Protein AF-U7D8H8-F1 (afdb_monomer_lite)

pLDDT: mean 73.5, std 15.02, range [28.98, 94.81]

Radius of gyration: 24.21 Å; chains: 1; bounding box: 77×35×55 Å

Sequence (226 aa):
MNIRGFLFFCIILLTGCTDDFFYRYDEVHHDMIRIIDFSLEDPDLSPGDTAVLYAVFAGHPVTVDDMTWEVSWNVVTNLFGNRSIRDTMYLPWLTLEEIPDSLAGAQVFRMTYEIPDSLVYTSEQHPEDFSVFIRDHNIPLDLSDWDFSTKTTDLIDLLEALSQTPDAVESLPVGEPGLFIEVLSQMLTTQYRLILTLPGDAVVEAGYPRRYDGYVRYHSRFDHIP

Structure (mmCIF, N/CA/C/O backbone):
data_AF-U7D8H8-F1
#
_entry.id   AF-U7D8H8-F1
#
loop_
_atom_site.group_PDB
_atom_site.id
_atom_site.type_symbol
_atom_site.label_atom_id
_atom_site.label_alt_id
_atom_site.label_comp_id
_atom_site.label_asym_id
_atom_site.label_entity_id
_atom_site.label_seq_id
_atom_site.pdbx_PDB_ins_code
_atom_site.Cartn_x
_atom_site.Cartn_y
_atom_site.Cartn_z
_atom_site.occupancy
_atom_site.B_iso_or_equiv
_atom_site.auth_seq_id
_atom_site.auth_comp_id
_atom_site.auth_asym_id
_atom_site.auth_atom_id
_atom_site.pdbx_PDB_model_num
ATOM 1 N N . MET A 1 1 ? 50.641 -10.349 25.763 1.00 56.34 1 MET A N 1
ATOM 2 C CA . MET A 1 1 ? 49.778 -10.285 24.563 1.00 56.34 1 MET A CA 1
ATOM 3 C C . MET A 1 1 ? 50.662 -9.919 23.380 1.00 56.34 1 MET A C 1
ATOM 5 O O . MET A 1 1 ? 51.395 -8.943 23.475 1.00 56.34 1 MET A O 1
ATOM 9 N N . ASN A 1 2 ? 50.739 -10.771 22.358 1.00 68.38 2 ASN A N 1
ATOM 10 C CA . ASN A 1 2 ? 51.780 -10.688 21.332 1.00 68.38 2 ASN A CA 1
ATOM 11 C C . ASN A 1 2 ? 51.398 -9.613 20.297 1.00 68.38 2 ASN A C 1
ATOM 13 O O . ASN A 1 2 ? 50.444 -9.808 19.549 1.00 68.38 2 ASN A O 1
ATOM 17 N N . ILE A 1 3 ? 52.119 -8.485 20.266 1.00 77.69 3 ILE A N 1
ATOM 18 C CA . ILE A 1 3 ? 51.823 -7.319 19.399 1.00 77.69 3 ILE A CA 1
ATOM 19 C C . ILE A 1 3 ? 51.685 -7.732 17.926 1.00 77.69 3 ILE A C 1
ATOM 21 O O . ILE A 1 3 ? 50.836 -7.216 17.206 1.00 77.69 3 ILE A O 1
ATOM 25 N N . ARG A 1 4 ? 52.457 -8.737 17.498 1.00 73.12 4 ARG A N 1
ATOM 26 C CA . ARG A 1 4 ? 52.394 -9.294 16.140 1.00 73.12 4 ARG A CA 1
ATOM 27 C C . ARG A 1 4 ? 51.065 -9.986 15.817 1.00 73.12 4 ARG A C 1
ATOM 29 O O . ARG A 1 4 ? 50.612 -9.896 14.685 1.00 73.12 4 ARG A O 1
ATOM 36 N N . GLY A 1 5 ? 50.432 -10.636 16.795 1.00 73.94 5 GLY A N 1
ATOM 37 C CA . GLY A 1 5 ? 49.128 -11.282 16.607 1.00 73.94 5 GLY A CA 1
ATOM 38 C C . GLY A 1 5 ? 47.981 -10.274 16.535 1.00 73.94 5 GLY A C 1
ATOM 39 O O . GLY A 1 5 ? 47.086 -10.424 15.711 1.00 73.94 5 GLY A O 1
ATOM 40 N N . PHE A 1 6 ? 48.049 -9.209 17.340 1.00 78.94 6 PHE A N 1
ATOM 41 C CA . PHE A 1 6 ? 47.052 -8.136 17.318 1.00 78.94 6 PHE A CA 1
ATOM 42 C C . PHE A 1 6 ? 47.086 -7.355 15.997 1.00 78.94 6 PHE A C 1
ATOM 44 O O . PHE A 1 6 ? 46.044 -7.115 15.398 1.00 78.94 6 PHE A O 1
ATOM 51 N N . LEU A 1 7 ? 48.285 -7.045 15.488 1.00 79.75 7 LEU A N 1
ATOM 52 C CA . LEU A 1 7 ? 48.435 -6.327 14.219 1.00 79.75 7 LEU A CA 1
ATOM 53 C C . LEU A 1 7 ? 47.897 -7.136 13.026 1.00 79.75 7 LEU A C 1
ATOM 55 O O . LEU A 1 7 ? 47.247 -6.578 12.149 1.00 79.75 7 LEU A O 1
ATOM 59 N N . PHE A 1 8 ? 48.126 -8.453 13.015 1.00 78.69 8 PHE A N 1
ATOM 60 C CA . PHE A 1 8 ? 47.620 -9.339 11.964 1.00 78.69 8 PHE A CA 1
ATOM 61 C C . PHE A 1 8 ? 46.086 -9.439 11.988 1.00 78.69 8 PHE A C 1
ATOM 63 O O . PHE A 1 8 ? 45.449 -9.386 10.941 1.00 78.69 8 PHE A O 1
ATOM 70 N N . PHE A 1 9 ? 45.484 -9.495 13.181 1.00 76.75 9 PHE A N 1
ATOM 71 C CA . PHE A 1 9 ? 44.027 -9.506 13.346 1.00 76.75 9 PHE A CA 1
ATOM 72 C C . PHE A 1 9 ? 43.378 -8.182 12.908 1.00 76.75 9 PHE A C 1
ATOM 74 O O . PHE A 1 9 ? 42.351 -8.197 12.236 1.00 76.75 9 PHE A O 1
ATOM 81 N N . CYS A 1 10 ? 44.005 -7.036 13.206 1.00 75.38 10 CYS A N 1
ATOM 82 C CA . CYS A 1 10 ? 43.543 -5.733 12.716 1.00 75.38 10 CYS A CA 1
ATOM 83 C C . CYS A 1 10 ? 43.637 -5.609 11.189 1.00 75.38 10 CYS A C 1
ATOM 85 O O . CYS A 1 10 ? 42.744 -5.028 10.585 1.00 75.38 10 CYS A O 1
ATOM 87 N N . ILE A 1 11 ? 44.675 -6.165 10.554 1.00 73.19 11 ILE A N 1
ATOM 88 C CA . ILE A 1 11 ? 44.798 -6.157 9.088 1.00 73.19 11 ILE A CA 1
ATOM 89 C C . ILE A 1 11 ? 43.691 -7.005 8.452 1.00 73.19 11 ILE A C 1
ATOM 91 O O . ILE A 1 11 ? 43.056 -6.531 7.519 1.00 73.19 11 ILE A O 1
ATOM 95 N N . ILE A 1 12 ? 43.393 -8.193 8.995 1.00 69.25 12 ILE A N 1
ATOM 96 C CA . ILE A 1 12 ? 42.296 -9.046 8.501 1.00 69.25 12 ILE A CA 1
ATOM 97 C C . ILE A 1 12 ? 40.936 -8.347 8.646 1.00 69.25 12 ILE A C 1
ATOM 99 O O . ILE A 1 12 ? 40.129 -8.387 7.719 1.00 69.25 12 ILE A O 1
ATOM 103 N N . LEU A 1 13 ? 40.694 -7.666 9.773 1.00 66.62 13 LEU A N 1
ATOM 104 C CA . LEU A 1 13 ? 39.470 -6.883 9.985 1.00 66.62 13 LEU A CA 1
ATOM 105 C C . LEU A 1 13 ? 39.355 -5.680 9.036 1.00 66.62 13 LEU A C 1
ATOM 107 O O . LEU A 1 13 ? 38.246 -5.300 8.681 1.00 66.62 13 LEU A O 1
ATOM 111 N N . LEU A 1 14 ? 40.475 -5.087 8.613 1.00 64.56 14 LEU A N 1
ATOM 112 C CA . LEU A 1 14 ? 40.481 -3.968 7.664 1.00 64.56 14 LEU A CA 1
ATOM 113 C C . LEU A 1 14 ? 40.343 -4.429 6.206 1.00 64.56 14 LEU A C 1
ATOM 115 O O . LEU A 1 14 ? 39.751 -3.711 5.408 1.00 64.56 14 LEU A O 1
ATOM 119 N N . THR A 1 15 ? 40.844 -5.617 5.852 1.00 60.03 15 THR A N 1
ATOM 120 C CA . THR A 1 15 ? 40.705 -6.179 4.496 1.00 60.03 15 THR A CA 1
ATOM 121 C C . THR A 1 15 ? 39.380 -6.907 4.266 1.00 60.03 15 THR A C 1
ATOM 123 O O . THR A 1 15 ? 39.022 -7.133 3.121 1.00 60.03 15 THR A O 1
ATOM 126 N N . GLY A 1 16 ? 38.651 -7.277 5.326 1.00 55.50 16 GLY A N 1
ATOM 127 C CA . GLY A 1 16 ? 37.323 -7.902 5.228 1.00 55.50 16 GLY A CA 1
ATOM 128 C C . GLY A 1 16 ? 36.150 -6.919 5.114 1.00 55.50 16 GLY A C 1
ATOM 129 O O . GLY A 1 16 ? 35.008 -7.355 5.042 1.00 55.50 16 GLY A O 1
ATOM 130 N N . CYS A 1 17 ? 36.412 -5.607 5.116 1.00 57.06 17 CYS A N 1
ATOM 131 C CA . CYS A 1 17 ? 35.390 -4.555 5.019 1.00 57.06 17 CYS A CA 1
ATOM 132 C C . CYS A 1 17 ? 35.362 -3.853 3.649 1.00 57.06 17 CYS A C 1
ATOM 134 O O . CYS A 1 17 ? 34.810 -2.759 3.542 1.00 57.06 17 CYS A O 1
ATOM 136 N N . THR A 1 18 ? 35.979 -4.428 2.613 1.00 52.84 18 THR A N 1
ATOM 137 C CA . THR A 1 18 ? 35.981 -3.841 1.259 1.00 52.84 18 THR A CA 1
ATOM 138 C C . THR A 1 18 ? 35.134 -4.601 0.248 1.00 52.84 18 THR A C 1
ATOM 140 O O . THR A 1 18 ? 35.110 -4.199 -0.911 1.00 52.84 18 THR A O 1
ATOM 143 N N . ASP A 1 19 ? 34.420 -5.643 0.670 1.00 44.12 19 ASP A N 1
ATOM 144 C CA . ASP A 1 19 ? 33.538 -6.386 -0.224 1.00 44.12 19 ASP A CA 1
ATOM 145 C C . ASP A 1 19 ? 32.194 -5.653 -0.343 1.00 44.12 19 ASP A C 1
ATOM 147 O O . ASP A 1 19 ? 31.307 -5.744 0.505 1.00 44.12 19 ASP A O 1
ATOM 151 N N . ASP A 1 20 ? 32.133 -4.848 -1.401 1.00 47.22 20 ASP A N 1
ATOM 152 C CA . ASP A 1 20 ? 30.953 -4.455 -2.161 1.00 47.22 20 ASP A CA 1
ATOM 153 C C . ASP A 1 20 ? 29.753 -3.930 -1.365 1.00 47.22 20 ASP A C 1
ATOM 155 O O . ASP A 1 20 ? 28.691 -4.543 -1.246 1.00 47.22 20 ASP A O 1
ATOM 159 N N . PHE A 1 21 ? 29.852 -2.661 -0.967 1.00 43.09 21 PHE A N 1
ATOM 160 C CA . PHE A 1 21 ? 28.655 -1.828 -0.994 1.00 43.09 21 PHE A CA 1
ATOM 161 C C . PHE A 1 21 ? 28.207 -1.677 -2.459 1.00 43.09 21 PHE A C 1
ATOM 163 O O . PHE A 1 21 ? 28.770 -0.882 -3.209 1.00 43.09 21 PHE A O 1
ATOM 170 N N . PHE A 1 22 ? 27.159 -2.411 -2.848 1.00 44.44 22 PHE A N 1
ATOM 171 C CA . PHE A 1 22 ? 26.510 -2.417 -4.176 1.00 44.44 22 PHE A CA 1
ATOM 172 C C . PHE A 1 22 ? 25.859 -1.078 -4.600 1.00 44.44 22 PHE A C 1
ATOM 174 O O . PHE A 1 22 ? 25.062 -1.030 -5.533 1.00 44.44 22 PHE A O 1
ATOM 181 N N . TYR A 1 23 ? 26.211 0.027 -3.943 1.00 42.62 23 TYR A N 1
ATOM 182 C CA . TYR A 1 23 ? 25.866 1.390 -4.340 1.00 42.62 23 TYR A CA 1
ATOM 183 C C . TYR A 1 23 ? 27.122 2.125 -4.821 1.00 42.62 23 TYR A C 1
ATOM 185 O O . TYR A 1 23 ? 27.453 3.202 -4.324 1.00 42.62 23 TYR A O 1
ATOM 193 N N . ARG A 1 24 ? 27.858 1.562 -5.785 1.00 44.41 24 ARG A N 1
ATOM 194 C CA . ARG A 1 24 ? 28.767 2.400 -6.573 1.00 44.41 24 ARG A CA 1
ATOM 195 C C . ARG A 1 24 ? 27.907 3.280 -7.472 1.00 44.41 24 ARG A C 1
ATOM 197 O O . ARG A 1 24 ? 27.455 2.849 -8.524 1.00 44.41 24 ARG A O 1
ATOM 204 N N . TYR A 1 25 ? 27.705 4.526 -7.050 1.00 48.28 25 TYR A N 1
ATOM 205 C CA . TYR A 1 25 ? 27.139 5.595 -7.881 1.00 48.28 25 TYR A CA 1
ATOM 206 C C . TYR A 1 25 ? 27.947 5.840 -9.174 1.00 48.28 25 TYR A C 1
ATOM 208 O O . TYR A 1 25 ? 27.468 6.525 -10.074 1.00 48.28 25 TYR A O 1
ATOM 216 N N . ASP A 1 26 ? 29.151 5.271 -9.272 1.00 44.25 26 ASP A N 1
ATOM 217 C CA . ASP A 1 26 ? 30.140 5.598 -10.295 1.00 44.25 26 ASP A CA 1
ATOM 218 C C . ASP A 1 26 ? 30.016 4.776 -11.593 1.00 44.25 26 ASP A C 1
ATOM 220 O O . ASP A 1 26 ? 30.636 5.133 -12.592 1.00 44.25 26 ASP A O 1
ATOM 224 N N . GLU A 1 27 ? 29.205 3.712 -11.628 1.00 53.69 27 GLU A N 1
ATOM 225 C CA . GLU A 1 27 ? 29.012 2.887 -12.832 1.00 53.69 27 GLU A CA 1
ATOM 226 C C . GLU A 1 27 ? 27.576 2.978 -13.351 1.00 53.69 27 GLU A C 1
ATOM 228 O O . GLU A 1 27 ? 26.728 2.101 -13.185 1.00 53.69 27 GLU A O 1
ATOM 233 N N . VAL A 1 28 ? 27.301 4.099 -14.012 1.00 58.12 28 VAL A N 1
ATOM 234 C CA . VAL A 1 28 ? 26.128 4.238 -14.869 1.00 58.12 28 VAL A CA 1
ATOM 235 C C . VAL A 1 28 ? 26.386 3.458 -16.159 1.00 58.12 28 VAL A C 1
ATOM 237 O O . VAL A 1 28 ? 26.929 4.000 -17.120 1.00 58.12 28 VAL A O 1
ATOM 240 N N . HIS A 1 29 ? 25.998 2.183 -16.189 1.00 62.72 29 HIS A N 1
ATOM 241 C CA . HIS A 1 29 ? 25.999 1.426 -17.441 1.00 62.72 29 HIS A CA 1
ATOM 242 C C . HIS A 1 29 ? 24.764 1.800 -18.270 1.00 62.72 29 HIS A C 1
ATOM 244 O O . HIS A 1 29 ? 23.630 1.797 -17.784 1.00 62.72 29 HIS A O 1
ATOM 250 N N . HIS A 1 30 ? 24.998 2.213 -19.516 1.00 63.25 30 HIS A N 1
ATOM 251 C CA . HIS A 1 30 ? 23.959 2.709 -20.426 1.00 63.25 30 HIS A CA 1
ATOM 252 C C . HIS A 1 30 ? 23.011 1.611 -20.934 1.00 63.25 30 HIS A C 1
ATOM 254 O O . HIS A 1 30 ? 21.966 1.922 -21.502 1.00 63.25 30 HIS A O 1
ATOM 260 N N . ASP A 1 31 ? 23.379 0.349 -20.744 1.00 69.25 31 ASP A N 1
ATOM 261 C CA . ASP A 1 31 ? 22.679 -0.860 -21.174 1.00 69.25 31 ASP A CA 1
ATOM 262 C C . ASP A 1 31 ? 21.778 -1.472 -20.090 1.00 69.25 31 ASP A C 1
ATOM 264 O O . ASP A 1 31 ? 21.078 -2.440 -20.368 1.00 69.25 31 ASP A O 1
ATOM 268 N N . MET A 1 32 ? 21.731 -0.896 -18.886 1.00 75.75 32 MET A N 1
ATOM 269 C CA . MET A 1 32 ? 20.865 -1.379 -17.808 1.00 75.75 32 MET A CA 1
ATOM 270 C C . MET A 1 32 ? 19.545 -0.602 -17.732 1.00 75.75 32 MET A C 1
ATOM 272 O O . MET A 1 32 ? 19.498 0.614 -17.954 1.00 75.75 32 MET A O 1
ATOM 276 N N . ILE A 1 33 ? 18.468 -1.297 -17.355 1.00 80.31 33 ILE A N 1
ATOM 277 C CA . ILE A 1 33 ? 17.212 -0.655 -16.948 1.00 80.31 33 ILE A CA 1
ATOM 278 C C . ILE A 1 33 ? 17.438 -0.005 -15.579 1.00 80.31 33 ILE A C 1
ATOM 280 O O . ILE A 1 33 ? 17.917 -0.646 -14.641 1.00 80.31 33 ILE A O 1
ATOM 284 N N . ARG A 1 34 ? 17.093 1.276 -15.437 1.00 78.75 34 ARG A N 1
ATOM 285 C CA . ARG A 1 34 ? 17.218 2.010 -14.171 1.00 78.75 34 ARG A CA 1
ATOM 286 C C . ARG A 1 34 ? 15.870 2.552 -13.756 1.00 78.75 34 ARG A C 1
ATOM 288 O O . ARG A 1 34 ? 15.248 3.286 -14.512 1.00 78.75 34 ARG A O 1
ATOM 295 N N . ILE A 1 35 ? 15.469 2.246 -12.530 1.00 83.12 35 ILE A N 1
ATOM 296 C CA . ILE A 1 35 ? 14.323 2.899 -11.901 1.00 83.12 35 ILE A CA 1
ATOM 297 C C . ILE A 1 35 ? 14.798 4.229 -11.336 1.00 83.12 35 ILE A C 1
ATOM 299 O O . ILE A 1 35 ? 15.752 4.263 -10.558 1.00 83.12 35 ILE A O 1
ATOM 303 N N . ILE A 1 36 ? 14.149 5.302 -11.760 1.00 82.50 36 ILE A N 1
ATOM 304 C CA . ILE A 1 36 ? 14.405 6.658 -11.292 1.00 82.50 36 ILE A CA 1
ATOM 305 C C . ILE A 1 36 ? 13.556 6.949 -10.062 1.00 82.50 36 ILE A C 1
ATOM 307 O O . ILE A 1 36 ? 14.102 7.402 -9.060 1.00 82.50 36 ILE A O 1
ATOM 311 N N . ASP A 1 37 ? 12.250 6.681 -10.135 1.00 83.94 37 ASP A N 1
ATOM 312 C CA . ASP A 1 37 ? 11.321 7.036 -9.065 1.00 83.94 37 ASP A CA 1
ATOM 313 C C . ASP A 1 37 ? 10.030 6.204 -9.088 1.00 83.94 37 ASP A C 1
ATOM 315 O O . ASP A 1 37 ? 9.638 5.662 -10.127 1.00 83.94 37 ASP A O 1
ATOM 319 N N . PHE A 1 38 ? 9.368 6.155 -7.932 1.00 87.44 38 PHE A N 1
ATOM 320 C CA . PHE A 1 38 ? 7.985 5.726 -7.761 1.00 87.44 38 PHE A CA 1
ATOM 321 C C . PHE A 1 38 ? 7.199 6.867 -7.117 1.00 87.44 38 PHE A C 1
ATOM 323 O O . PHE A 1 38 ? 7.464 7.243 -5.976 1.00 87.44 38 PHE A O 1
ATOM 330 N N . SER A 1 39 ? 6.204 7.388 -7.825 1.00 87.75 39 SER A N 1
ATOM 331 C CA . SER A 1 39 ? 5.383 8.501 -7.357 1.00 87.75 39 SER A CA 1
ATOM 332 C C . SER A 1 39 ? 3.930 8.066 -7.249 1.00 87.75 39 SER A C 1
ATOM 334 O O . SER A 1 39 ? 3.337 7.623 -8.225 1.00 87.75 39 SER A O 1
ATOM 336 N N . LEU A 1 40 ? 3.364 8.153 -6.051 1.00 87.50 40 LEU A N 1
ATOM 337 C CA . LEU A 1 40 ? 1.951 7.881 -5.810 1.00 87.50 40 LEU A CA 1
ATOM 338 C C . LEU A 1 40 ? 1.162 9.177 -6.014 1.00 87.50 40 LEU A C 1
ATOM 340 O O . LEU A 1 40 ? 1.575 10.216 -5.501 1.00 87.50 40 LEU A O 1
ATOM 344 N N . GLU A 1 41 ? 0.071 9.119 -6.780 1.00 87.88 41 GLU A N 1
ATOM 345 C CA . GLU A 1 41 ? -0.734 10.304 -7.109 1.00 87.88 41 GLU A CA 1
ATOM 346 C C . GLU A 1 41 ? -1.411 10.894 -5.870 1.00 87.88 41 GLU A C 1
ATOM 348 O O . GLU A 1 41 ? -1.350 12.103 -5.651 1.00 87.88 41 GLU A O 1
ATOM 353 N N . ASP A 1 42 ? -1.995 10.025 -5.044 1.00 83.94 42 ASP A N 1
ATOM 354 C CA . ASP A 1 42 ? -2.649 10.384 -3.792 1.00 83.94 42 ASP A CA 1
ATOM 355 C C . ASP A 1 42 ? -1.989 9.630 -2.624 1.00 83.94 42 ASP A C 1
ATOM 357 O O . ASP A 1 42 ? -2.018 8.397 -2.604 1.00 83.94 42 ASP A O 1
ATOM 361 N N . PRO A 1 43 ? -1.333 10.326 -1.679 1.00 76.19 43 PRO A N 1
ATOM 362 C CA . PRO A 1 43 ? -0.721 9.691 -0.518 1.00 76.19 43 PRO A CA 1
ATOM 363 C C . PRO A 1 43 ? -1.718 9.296 0.583 1.00 76.19 43 PRO A C 1
ATOM 365 O O . PRO A 1 43 ? -1.331 8.532 1.471 1.00 76.19 43 PRO A O 1
ATOM 368 N N . ASP A 1 44 ? -2.955 9.797 0.556 1.00 79.25 44 ASP A N 1
ATOM 369 C CA . ASP A 1 44 ? -3.962 9.595 1.605 1.00 79.25 44 ASP A CA 1
ATOM 370 C C . ASP A 1 44 ? -5.009 8.553 1.185 1.00 79.25 44 ASP A C 1
ATOM 372 O O . ASP A 1 44 ? -6.208 8.801 1.145 1.00 79.25 44 ASP A O 1
ATOM 376 N N . LEU A 1 45 ? -4.531 7.344 0.882 1.00 82.44 45 LEU A N 1
ATOM 377 C CA . LEU A 1 45 ? -5.385 6.238 0.453 1.00 82.44 45 LEU A CA 1
ATOM 378 C C . LEU A 1 45 ? -6.031 5.497 1.628 1.00 82.44 45 LEU A C 1
ATOM 380 O O . LEU A 1 45 ? -5.385 5.204 2.645 1.00 82.44 45 LEU A O 1
ATOM 384 N N . SER A 1 46 ? -7.277 5.088 1.411 1.00 85.25 46 SER A N 1
ATOM 385 C CA . SER A 1 46 ? -8.100 4.274 2.303 1.00 85.25 46 SER A CA 1
ATOM 386 C C . SER A 1 46 ? -8.223 2.831 1.795 1.00 85.25 46 SER A C 1
ATOM 388 O O . SER A 1 46 ? -7.970 2.538 0.624 1.00 85.25 46 SER A O 1
ATOM 390 N N . PRO A 1 47 ? -8.649 1.888 2.650 1.00 86.00 47 PRO A N 1
ATOM 391 C CA . PRO A 1 47 ? -9.078 0.570 2.190 1.00 86.00 47 PRO A CA 1
ATOM 392 C C . PRO A 1 47 ? -10.271 0.694 1.234 1.00 86.00 47 PRO A C 1
ATOM 394 O O . PRO A 1 47 ? -11.206 1.446 1.526 1.00 86.00 47 PRO A O 1
ATOM 397 N N . GLY A 1 48 ? -10.222 -0.040 0.121 1.00 86.94 48 GLY A N 1
ATOM 398 C CA . GLY A 1 48 ? -11.200 0.017 -0.969 1.00 86.94 48 GLY A CA 1
ATOM 399 C C . GLY A 1 48 ? -10.858 1.030 -2.064 1.00 86.94 48 GLY A C 1
ATOM 400 O O . GLY A 1 48 ? -11.428 0.971 -3.155 1.00 86.94 48 GLY A O 1
ATOM 401 N N . ASP A 1 49 ? -9.911 1.941 -1.818 1.00 88.56 49 ASP A N 1
ATOM 402 C CA . ASP A 1 49 ? -9.555 2.955 -2.804 1.00 88.56 49 ASP A CA 1
ATOM 403 C C . ASP A 1 49 ? -8.758 2.367 -3.971 1.00 88.56 49 ASP A C 1
ATOM 405 O O . ASP A 1 49 ? -8.004 1.392 -3.861 1.00 88.56 49 ASP A O 1
ATOM 409 N N . THR A 1 50 ? -8.906 3.022 -5.120 1.00 91.62 50 THR A N 1
ATOM 410 C CA . THR A 1 50 ? -8.080 2.768 -6.297 1.00 91.62 50 THR A CA 1
ATOM 411 C C . THR A 1 50 ? -6.856 3.674 -6.259 1.00 91.62 50 THR A C 1
ATOM 413 O O . THR A 1 50 ? -6.959 4.891 -6.396 1.00 91.62 50 THR A O 1
ATOM 416 N N . ALA A 1 51 ? -5.686 3.068 -6.114 1.00 90.50 51 ALA A N 1
ATOM 417 C CA . ALA A 1 51 ? -4.405 3.745 -6.069 1.00 90.50 51 ALA A CA 1
ATOM 418 C C . ALA A 1 51 ? -3.811 3.912 -7.473 1.00 90.50 51 ALA A C 1
ATOM 420 O O . ALA A 1 51 ? -3.890 3.005 -8.308 1.00 90.50 51 ALA A O 1
ATOM 421 N N . VAL A 1 52 ? -3.147 5.047 -7.713 1.00 93.38 52 VAL A N 1
ATOM 422 C CA . VAL A 1 52 ? -2.410 5.320 -8.955 1.00 93.38 52 VAL A CA 1
ATOM 423 C C . VAL A 1 52 ? -0.941 5.576 -8.635 1.00 93.38 52 VAL A C 1
ATOM 425 O O . VAL A 1 52 ? -0.604 6.553 -7.970 1.00 93.38 52 VAL A O 1
ATOM 428 N N . LEU A 1 53 ? -0.063 4.696 -9.116 1.00 91.56 53 LEU A N 1
ATOM 429 C CA . LEU A 1 53 ? 1.388 4.796 -8.971 1.00 91.56 53 LEU A CA 1
ATOM 430 C C . LEU A 1 53 ? 2.040 5.038 -10.334 1.00 91.56 53 LEU A C 1
ATOM 432 O O . LEU A 1 53 ? 1.792 4.312 -11.292 1.00 91.56 53 LEU A O 1
ATOM 436 N N . TYR A 1 54 ? 2.936 6.008 -10.403 1.00 91.88 54 TYR A N 1
ATOM 437 C CA . TYR A 1 54 ? 3.805 6.258 -11.541 1.00 91.88 54 TYR A CA 1
ATOM 438 C C . TYR A 1 54 ? 5.179 5.651 -11.276 1.00 91.88 54 TYR A C 1
ATOM 440 O O . TYR A 1 54 ? 5.840 5.998 -10.298 1.00 91.88 54 TYR A O 1
ATOM 448 N N . ALA A 1 55 ? 5.624 4.760 -12.156 1.00 90.50 55 ALA A N 1
ATOM 449 C CA . ALA A 1 55 ? 6.970 4.206 -12.147 1.00 90.50 55 ALA A CA 1
ATOM 450 C C . ALA A 1 55 ? 7.786 4.839 -13.279 1.00 90.50 55 ALA A C 1
ATOM 452 O O . ALA A 1 55 ? 7.406 4.757 -14.449 1.00 90.50 55 ALA A O 1
ATOM 453 N N . VAL A 1 56 ? 8.897 5.489 -12.930 1.00 89.44 56 VAL A N 1
ATOM 454 C CA . VAL A 1 56 ? 9.750 6.214 -13.879 1.00 89.44 56 VAL A CA 1
ATOM 455 C C . VAL A 1 56 ? 11.039 5.436 -14.101 1.00 89.44 56 VAL A C 1
ATOM 457 O O . VAL A 1 56 ? 11.759 5.136 -13.149 1.00 89.44 56 VAL A O 1
ATOM 460 N N . PHE A 1 57 ? 11.364 5.157 -15.359 1.00 88.19 57 PHE A N 1
ATOM 461 C CA . PHE A 1 57 ? 12.543 4.403 -15.771 1.00 88.19 57 PHE A CA 1
ATOM 462 C C . PHE A 1 57 ? 13.422 5.207 -16.729 1.00 88.19 57 PHE A C 1
ATOM 464 O O . PHE A 1 57 ? 12.960 6.098 -17.439 1.00 88.19 57 PHE A O 1
ATOM 471 N N . ALA A 1 58 ? 14.706 4.869 -16.777 1.00 85.19 58 ALA A N 1
ATOM 472 C CA . ALA A 1 58 ? 15.660 5.379 -17.753 1.00 85.19 58 ALA A CA 1
ATOM 473 C C . ALA A 1 58 ? 16.679 4.297 -18.131 1.00 85.19 58 ALA A C 1
ATOM 475 O O . ALA A 1 58 ? 16.933 3.373 -17.363 1.00 85.19 58 ALA A O 1
ATOM 476 N N . GLY A 1 59 ? 17.373 4.474 -19.257 1.00 83.88 59 GLY A N 1
ATOM 477 C CA . GLY A 1 59 ? 18.359 3.501 -19.739 1.00 83.88 59 GLY A CA 1
ATOM 478 C C . GLY A 1 59 ? 17.752 2.571 -20.782 1.00 83.88 59 GLY A C 1
ATOM 479 O O . GLY A 1 59 ? 17.188 3.065 -21.758 1.00 83.88 59 GLY A O 1
ATOM 480 N N . HIS A 1 60 ? 17.907 1.257 -20.604 1.00 85.62 60 HIS A N 1
ATOM 481 C CA . HIS A 1 60 ? 17.368 0.288 -21.557 1.00 85.62 60 HIS A CA 1
ATOM 482 C C . HIS A 1 60 ? 15.831 0.341 -21.595 1.00 85.62 60 HIS A C 1
ATOM 484 O O . HIS A 1 60 ? 15.221 0.408 -20.522 1.00 85.62 60 HIS A O 1
ATOM 490 N N . PRO A 1 61 ? 15.210 0.306 -22.791 1.00 86.81 61 PRO A N 1
ATOM 491 C CA . PRO A 1 61 ? 13.763 0.262 -22.908 1.00 86.81 61 PRO A CA 1
ATOM 492 C C . PRO A 1 61 ? 13.180 -0.949 -22.185 1.00 86.81 61 PRO A C 1
ATOM 494 O O . PRO A 1 61 ? 13.657 -2.067 -22.359 1.00 86.81 61 PRO A O 1
ATOM 497 N N . VAL A 1 62 ? 12.136 -0.718 -21.405 1.00 87.06 62 VAL A N 1
ATOM 498 C CA . VAL A 1 62 ? 11.336 -1.751 -20.748 1.00 87.06 62 VAL A CA 1
ATOM 499 C C . VAL A 1 62 ? 9.910 -1.684 -21.282 1.00 87.06 62 VAL A C 1
ATOM 501 O O . VAL A 1 62 ? 9.436 -0.604 -21.637 1.00 87.06 62 VAL A O 1
ATOM 504 N N . THR A 1 63 ? 9.237 -2.826 -21.370 1.00 89.44 63 THR A N 1
ATOM 505 C CA . THR A 1 63 ? 7.824 -2.935 -21.751 1.00 89.44 63 THR A CA 1
ATOM 506 C C . THR A 1 63 ? 6.973 -3.413 -20.576 1.00 89.44 63 THR A C 1
ATOM 508 O O . THR A 1 63 ? 7.486 -3.880 -19.564 1.00 89.44 63 THR A O 1
ATOM 511 N N . VAL A 1 64 ? 5.650 -3.311 -20.703 1.00 88.69 64 VAL A N 1
ATOM 512 C CA . VAL A 1 64 ? 4.697 -3.828 -19.703 1.00 88.69 64 VAL A CA 1
ATOM 513 C C . VAL A 1 64 ? 4.935 -5.318 -19.420 1.00 88.69 64 VAL A C 1
ATOM 515 O O . VAL A 1 64 ? 4.914 -5.727 -18.263 1.00 88.69 64 VAL A O 1
ATOM 518 N N . ASP A 1 65 ? 5.220 -6.110 -20.457 1.00 88.81 65 ASP A N 1
ATOM 519 C CA . ASP A 1 65 ? 5.412 -7.564 -20.354 1.00 88.81 65 ASP A CA 1
ATOM 520 C C . ASP A 1 65 ? 6.703 -7.950 -19.612 1.00 88.81 65 ASP A C 1
ATOM 522 O O . AS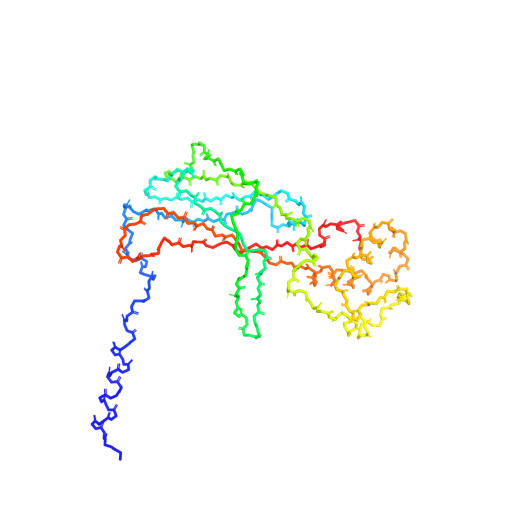P A 1 65 ? 6.831 -9.066 -19.107 1.00 88.81 65 ASP A O 1
ATOM 526 N N . ASP A 1 66 ? 7.649 -7.018 -19.511 1.00 87.06 66 ASP A N 1
ATOM 527 C CA . ASP A 1 66 ? 8.891 -7.190 -18.763 1.00 87.06 66 ASP A CA 1
ATOM 528 C C . ASP A 1 66 ? 8.682 -7.006 -17.247 1.00 87.06 66 ASP A C 1
ATOM 530 O O . ASP A 1 66 ? 9.544 -7.365 -16.444 1.00 87.06 66 ASP A O 1
ATOM 534 N N . MET A 1 67 ? 7.548 -6.438 -16.828 1.00 87.62 67 MET A N 1
ATOM 535 C CA . MET A 1 67 ? 7.297 -6.059 -15.440 1.00 87.62 67 MET A CA 1
ATOM 536 C C . MET A 1 67 ? 6.459 -7.098 -14.710 1.00 87.62 67 MET A C 1
ATOM 538 O O . MET A 1 67 ? 5.304 -7.352 -15.042 1.00 87.62 67 MET A O 1
ATOM 542 N N . THR A 1 68 ? 7.011 -7.639 -13.629 1.00 89.56 68 THR A N 1
ATOM 543 C CA . THR A 1 68 ? 6.252 -8.448 -12.673 1.00 89.56 68 THR A CA 1
ATOM 544 C C . THR A 1 68 ? 6.029 -7.655 -11.396 1.00 89.56 68 THR A C 1
ATOM 546 O O . THR A 1 68 ? 6.990 -7.245 -10.747 1.00 89.56 68 THR A O 1
ATOM 549 N N . TRP A 1 69 ? 4.762 -7.459 -11.033 1.00 88.81 69 TRP A N 1
ATOM 550 C CA . TRP A 1 69 ? 4.366 -6.734 -9.831 1.00 88.81 69 TRP A CA 1
ATOM 551 C C . TRP A 1 69 ? 3.758 -7.665 -8.792 1.00 88.81 69 TRP A C 1
ATOM 553 O O . TRP A 1 69 ? 2.791 -8.389 -9.046 1.00 88.81 69 TRP A O 1
ATOM 563 N N . GLU A 1 70 ? 4.306 -7.589 -7.592 1.00 91.62 70 GLU A N 1
ATOM 564 C CA . GLU A 1 70 ? 3.823 -8.293 -6.419 1.00 91.62 70 GLU A CA 1
ATOM 565 C C . GLU A 1 70 ? 3.513 -7.297 -5.304 1.00 91.62 70 GLU A C 1
ATOM 567 O O . GLU A 1 70 ? 4.022 -6.173 -5.266 1.00 91.62 70 GLU A O 1
ATOM 572 N N . VAL A 1 71 ? 2.676 -7.724 -4.370 1.00 91.44 71 VAL A N 1
ATOM 573 C CA . VAL A 1 71 ? 2.298 -6.955 -3.195 1.00 91.44 71 VAL A CA 1
ATOM 574 C C . VAL A 1 71 ? 2.348 -7.821 -1.952 1.00 91.44 71 VAL A C 1
ATOM 576 O O . VAL A 1 71 ? 2.007 -9.002 -1.965 1.00 91.44 71 VAL A O 1
ATOM 579 N N . SER A 1 72 ? 2.762 -7.197 -0.860 1.00 90.94 72 SER A N 1
ATOM 580 C CA . SER A 1 72 ? 2.596 -7.697 0.492 1.00 90.94 72 SER A CA 1
ATOM 581 C C . SER A 1 72 ? 1.761 -6.694 1.269 1.00 90.94 72 SER A C 1
ATOM 583 O O . SER A 1 72 ? 2.233 -5.603 1.595 1.00 90.94 72 SER A O 1
ATOM 585 N N . TRP A 1 73 ? 0.550 -7.098 1.623 1.00 89.75 73 TRP A N 1
ATOM 586 C CA . TRP A 1 73 ? -0.362 -6.339 2.478 1.00 89.75 73 TRP A CA 1
ATOM 587 C C . TRP A 1 73 ? 0.015 -6.407 3.966 1.00 89.75 73 TRP A C 1
ATOM 589 O O . TRP A 1 73 ? -0.433 -5.590 4.763 1.00 89.75 73 TRP A O 1
ATOM 599 N N . ASN A 1 74 ? 0.866 -7.365 4.341 1.00 88.75 74 ASN A N 1
ATOM 600 C CA . ASN A 1 74 ? 1.254 -7.622 5.721 1.00 88.75 74 ASN A CA 1
ATOM 601 C C . ASN A 1 74 ? 2.732 -7.261 5.950 1.00 88.75 74 ASN A C 1
ATOM 603 O O . ASN A 1 74 ? 3.640 -8.069 5.726 1.00 88.75 74 ASN A O 1
ATOM 607 N N . VAL A 1 75 ? 2.980 -6.010 6.348 1.00 86.94 75 VAL A N 1
ATOM 608 C CA . VAL A 1 75 ? 4.322 -5.495 6.651 1.00 86.94 75 VAL A CA 1
ATOM 609 C C . VAL A 1 75 ? 4.504 -5.405 8.163 1.00 86.94 75 VAL A C 1
ATOM 611 O O . VAL A 1 75 ? 4.037 -4.473 8.806 1.00 86.94 75 VAL A O 1
ATOM 614 N N . VAL A 1 76 ? 5.229 -6.351 8.751 1.00 85.00 76 VAL A N 1
ATOM 615 C CA . VAL A 1 76 ? 5.446 -6.400 10.202 1.00 85.00 76 VAL A CA 1
ATOM 616 C C . VAL A 1 76 ? 6.736 -5.672 10.561 1.00 85.00 76 VAL A C 1
ATOM 618 O O . VAL A 1 76 ? 7.811 -5.992 10.046 1.00 85.00 76 VAL A O 1
ATOM 621 N N . THR A 1 77 ? 6.651 -4.720 11.487 1.00 81.75 77 THR A N 1
ATOM 622 C CA . THR A 1 77 ? 7.823 -4.027 12.036 1.00 81.75 77 THR A CA 1
ATOM 623 C C . THR A 1 77 ? 8.191 -4.640 13.381 1.00 81.75 77 THR A C 1
ATOM 625 O O . THR A 1 77 ? 7.367 -4.704 14.288 1.00 81.75 77 THR A O 1
ATOM 628 N N . ASN A 1 78 ? 9.429 -5.110 13.528 1.00 81.06 78 ASN A N 1
ATOM 629 C CA . ASN A 1 78 ? 9.894 -5.636 14.810 1.00 81.06 78 ASN A CA 1
ATOM 630 C C . ASN A 1 78 ? 10.286 -4.509 15.788 1.00 81.06 78 ASN A C 1
ATOM 632 O O . ASN A 1 78 ? 10.381 -3.341 15.415 1.00 81.06 78 ASN A O 1
ATOM 636 N N . LEU A 1 79 ? 10.600 -4.871 17.037 1.00 77.56 79 LEU A N 1
ATOM 637 C CA . LEU A 1 79 ? 10.990 -3.921 18.094 1.00 77.56 79 LEU A CA 1
ATOM 638 C C . LEU A 1 79 ? 12.235 -3.070 17.772 1.00 77.56 79 LEU A C 1
ATOM 640 O O . LEU A 1 79 ? 12.473 -2.063 18.432 1.00 77.56 79 LEU A O 1
ATOM 644 N N . PHE A 1 80 ? 13.036 -3.463 16.780 1.00 82.31 80 PHE A N 1
ATOM 645 C CA . PHE A 1 80 ? 14.223 -2.727 16.337 1.00 82.31 80 PHE A CA 1
ATOM 646 C C . PHE A 1 80 ? 13.947 -1.823 15.127 1.00 82.31 80 PHE A C 1
ATOM 648 O O . PHE A 1 80 ? 14.878 -1.233 14.586 1.00 82.31 80 PHE A O 1
ATOM 655 N N . GLY A 1 81 ? 12.692 -1.731 14.677 1.00 75.88 81 GLY A N 1
ATOM 656 C CA . GLY A 1 81 ? 12.311 -0.971 13.488 1.00 75.88 81 GLY A CA 1
ATOM 657 C C . GLY A 1 81 ? 12.587 -1.693 12.166 1.00 75.88 81 GLY A C 1
ATOM 658 O O . GLY A 1 81 ? 12.394 -1.104 11.104 1.00 75.88 81 GLY A O 1
ATOM 659 N N . ASN A 1 82 ? 13.015 -2.962 12.190 1.00 80.12 82 ASN A N 1
ATOM 660 C CA . ASN A 1 82 ? 13.212 -3.728 10.961 1.00 80.12 82 ASN A CA 1
ATOM 661 C C . ASN A 1 82 ? 11.860 -4.200 10.427 1.00 80.12 82 ASN A C 1
ATOM 663 O O . ASN A 1 82 ? 11.096 -4.852 11.143 1.00 80.12 82 ASN A O 1
ATOM 667 N N . ARG A 1 83 ? 11.606 -3.906 9.151 1.00 82.50 83 ARG A N 1
ATOM 668 C CA . ARG A 1 83 ? 10.385 -4.292 8.440 1.00 82.50 83 ARG A CA 1
ATOM 669 C C . ARG A 1 83 ? 10.573 -5.623 7.723 1.00 82.50 83 ARG A C 1
ATOM 671 O O . ARG A 1 83 ? 11.447 -5.743 6.862 1.00 82.50 83 ARG A O 1
ATOM 678 N N . SER A 1 84 ? 9.702 -6.573 8.021 1.00 86.00 84 SER A N 1
ATOM 679 C CA . SER A 1 84 ? 9.566 -7.848 7.320 1.00 86.00 84 SER A CA 1
ATOM 680 C C . SER A 1 84 ? 8.237 -7.880 6.574 1.00 86.00 84 SER A C 1
ATOM 682 O O . SER A 1 84 ? 7.269 -7.266 7.007 1.00 86.00 84 SER A O 1
ATOM 684 N N . ILE A 1 85 ? 8.190 -8.598 5.458 1.00 87.19 85 ILE A N 1
ATOM 685 C CA . ILE A 1 85 ? 6.960 -8.816 4.690 1.00 87.19 85 ILE A CA 1
ATOM 686 C C . ILE A 1 85 ? 6.524 -10.270 4.794 1.00 87.19 85 ILE A C 1
ATOM 688 O O . ILE A 1 85 ? 7.367 -11.153 4.971 1.00 87.19 85 ILE A O 1
ATOM 692 N N . ARG A 1 86 ? 5.220 -10.507 4.684 1.00 86.44 86 ARG A N 1
ATOM 693 C CA . ARG A 1 86 ? 4.609 -11.838 4.644 1.00 86.44 86 ARG A CA 1
ATOM 694 C C . ARG A 1 86 ? 3.589 -11.900 3.516 1.00 86.44 86 ARG A C 1
ATOM 696 O O . ARG A 1 86 ? 3.150 -10.867 3.026 1.00 86.44 86 ARG A O 1
ATOM 703 N N . ASP A 1 87 ? 3.245 -13.116 3.108 1.00 88.44 87 ASP A N 1
ATOM 704 C CA . ASP A 1 87 ? 2.113 -13.371 2.209 1.00 88.44 87 ASP A CA 1
ATOM 705 C C . ASP A 1 87 ? 2.172 -12.560 0.905 1.00 88.44 87 ASP A C 1
ATOM 707 O O . ASP A 1 87 ? 1.201 -11.941 0.474 1.00 88.44 87 ASP A O 1
ATOM 711 N N . THR A 1 88 ? 3.354 -12.536 0.284 1.00 89.31 88 THR A N 1
ATOM 712 C CA . THR A 1 88 ? 3.543 -11.876 -1.009 1.00 89.31 88 THR A CA 1
ATOM 713 C C . THR A 1 88 ? 2.745 -12.598 -2.088 1.00 89.31 88 THR A C 1
ATOM 715 O O . THR A 1 88 ? 2.792 -13.824 -2.201 1.00 89.31 88 THR A O 1
ATOM 718 N N . MET A 1 89 ? 2.018 -11.827 -2.886 1.00 92.12 89 MET A N 1
ATOM 719 C CA . MET A 1 89 ? 1.191 -12.322 -3.979 1.00 92.12 89 MET A CA 1
ATOM 720 C C . MET A 1 89 ? 1.301 -11.403 -5.189 1.00 92.12 89 MET A C 1
ATOM 722 O O . MET A 1 89 ? 1.634 -10.227 -5.051 1.00 92.12 89 MET A O 1
ATOM 726 N N . TYR A 1 90 ? 0.972 -11.915 -6.373 1.00 92.25 90 TYR A N 1
ATOM 727 C CA . TYR A 1 90 ? 0.804 -11.063 -7.547 1.00 92.25 90 TYR A CA 1
ATOM 728 C C . TYR A 1 90 ? -0.260 -10.003 -7.287 1.00 92.25 90 TYR A C 1
ATOM 730 O O . TYR A 1 90 ? -1.307 -10.309 -6.712 1.00 92.25 90 TYR A O 1
ATOM 738 N N . LEU A 1 91 ? 0.025 -8.770 -7.705 1.00 85.75 91 LEU A N 1
ATOM 739 C CA . LEU A 1 91 ? -0.862 -7.636 -7.482 1.00 85.75 91 LEU A CA 1
ATOM 740 C C . LEU A 1 91 ? -2.185 -7.863 -8.243 1.00 85.75 91 LEU A C 1
ATOM 742 O O . LEU A 1 91 ? -2.186 -7.892 -9.478 1.00 85.75 91 LEU A O 1
ATOM 746 N N . PRO A 1 92 ? -3.308 -8.079 -7.536 1.00 76.00 92 PRO A N 1
ATOM 747 C CA . PRO A 1 92 ? -4.576 -8.374 -8.181 1.00 76.00 92 PRO A CA 1
ATOM 748 C C . PRO A 1 92 ? -5.173 -7.088 -8.775 1.00 76.00 92 PRO A C 1
ATOM 750 O O . PRO A 1 92 ? -4.936 -5.994 -8.270 1.00 76.00 92 PRO A O 1
ATOM 753 N N . TRP A 1 93 ? -5.931 -7.220 -9.869 1.00 82.81 93 TRP A N 1
ATOM 754 C CA . TRP A 1 93 ? -6.609 -6.100 -10.553 1.00 82.81 93 TRP A CA 1
ATOM 755 C C . TRP A 1 93 ? -5.683 -4.963 -11.020 1.00 82.81 93 TRP A C 1
ATOM 757 O O . TRP A 1 93 ? -6.099 -3.816 -11.160 1.00 82.81 93 TRP A O 1
ATOM 767 N N . LEU A 1 94 ? -4.429 -5.302 -11.311 1.00 89.81 94 LEU A N 1
ATOM 768 C CA . LEU A 1 94 ? -3.449 -4.390 -11.876 1.00 89.81 94 LEU A CA 1
ATOM 769 C C . LEU A 1 94 ? -3.814 -3.993 -13.315 1.00 89.81 94 LEU A C 1
ATOM 771 O O . LEU A 1 94 ? -3.913 -4.842 -14.201 1.00 89.81 94 LEU A O 1
ATOM 775 N N . THR A 1 95 ? -3.921 -2.689 -13.557 1.00 92.81 95 THR A N 1
ATOM 776 C CA . THR A 1 95 ? -3.842 -2.099 -14.900 1.00 92.81 95 THR A CA 1
ATOM 777 C C . THR A 1 95 ? -2.517 -1.361 -15.039 1.00 92.81 95 THR A C 1
ATOM 779 O O . THR A 1 95 ? -2.201 -0.503 -14.216 1.00 92.81 95 THR A O 1
ATOM 782 N N . LEU A 1 96 ? -1.742 -1.695 -16.071 1.00 91.75 96 LEU A N 1
ATOM 783 C CA . LEU A 1 96 ? -0.442 -1.091 -16.346 1.00 91.75 96 LEU A CA 1
ATOM 784 C C . LEU A 1 96 ? -0.443 -0.510 -17.760 1.00 91.75 96 LEU A C 1
ATOM 786 O O . LEU A 1 96 ? -0.719 -1.221 -18.726 1.00 91.75 96 LEU A O 1
ATOM 790 N N . GLU A 1 97 ? -0.137 0.777 -17.875 1.00 93.25 97 GLU A N 1
ATOM 791 C CA . GLU A 1 97 ? -0.061 1.485 -19.151 1.00 93.25 97 GLU A CA 1
ATOM 792 C C . GLU A 1 97 ? 1.232 2.302 -19.239 1.00 93.25 97 GLU A C 1
ATOM 794 O O . GLU A 1 97 ? 1.643 2.955 -18.280 1.00 93.25 97 GLU A O 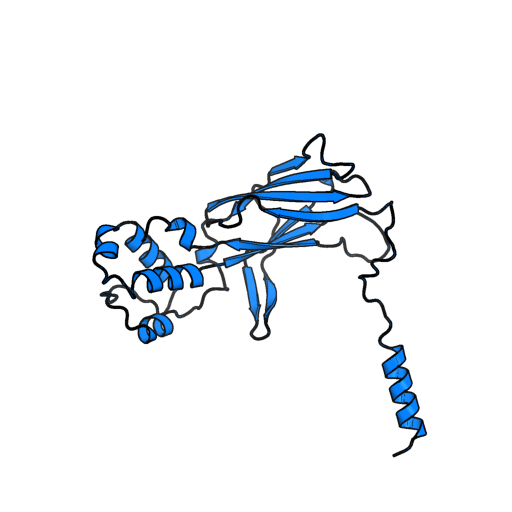1
ATOM 799 N N . GLU A 1 98 ? 1.892 2.261 -20.394 1.00 91.62 98 GLU A N 1
ATOM 800 C CA . GLU A 1 98 ? 2.990 3.179 -20.696 1.00 91.62 98 GLU A CA 1
ATOM 801 C C . GLU A 1 98 ? 2.398 4.537 -21.082 1.00 91.62 98 GLU A C 1
ATOM 803 O O . GLU A 1 98 ? 1.492 4.609 -21.915 1.00 91.62 98 GLU A O 1
ATOM 808 N N . ILE A 1 99 ? 2.903 5.617 -20.488 1.00 90.88 99 ILE A N 1
ATOM 809 C CA . ILE A 1 99 ? 2.497 6.980 -20.828 1.00 90.88 99 ILE A CA 1
ATOM 810 C C . ILE A 1 99 ? 3.305 7.432 -22.051 1.00 90.88 99 ILE A C 1
ATOM 812 O O . ILE A 1 99 ? 4.527 7.579 -21.942 1.00 90.88 99 ILE A O 1
ATOM 816 N N . PRO A 1 100 ? 2.659 7.696 -23.203 1.00 81.88 100 PRO A N 1
ATOM 817 C CA . PRO A 1 100 ? 3.352 8.182 -24.391 1.00 81.88 100 PRO A CA 1
ATOM 818 C C . PRO A 1 100 ? 4.011 9.548 -24.155 1.00 81.88 100 PRO A C 1
ATOM 820 O O . PRO A 1 100 ? 3.522 10.354 -23.364 1.00 81.88 100 PRO A O 1
ATOM 823 N N . ASP A 1 101 ? 5.089 9.831 -24.891 1.00 70.94 101 ASP A N 1
ATOM 824 C CA . ASP A 1 101 ? 5.805 11.119 -24.876 1.00 70.94 101 ASP A CA 1
ATOM 825 C C . ASP A 1 101 ? 6.378 11.529 -23.502 1.00 70.94 101 ASP A C 1
ATOM 827 O O . ASP A 1 101 ? 6.495 12.714 -23.172 1.00 70.94 101 ASP A O 1
ATOM 831 N N . SER A 1 102 ? 6.773 10.545 -22.692 1.00 65.00 102 SER A N 1
ATOM 832 C CA . SER A 1 102 ? 7.358 10.768 -21.373 1.00 65.00 102 SER A CA 1
ATOM 833 C C . SER A 1 102 ? 8.680 11.562 -21.409 1.00 65.00 102 SER A C 1
ATOM 835 O O . SER A 1 102 ? 9.492 11.479 -22.332 1.00 65.00 102 SER A O 1
ATOM 837 N N . LEU A 1 103 ? 8.870 12.385 -20.371 1.00 63.94 103 LEU A N 1
ATOM 838 C CA . LEU A 1 103 ? 9.955 13.357 -20.169 1.00 63.94 103 LEU A CA 1
ATOM 839 C C . LEU A 1 103 ? 11.336 12.918 -20.693 1.00 63.94 103 LEU A C 1
ATOM 841 O O . LEU A 1 103 ? 11.917 11.969 -20.184 1.00 63.94 103 LEU A O 1
ATOM 845 N N . ALA A 1 104 ? 11.918 13.693 -21.616 1.00 69.00 104 ALA A N 1
ATOM 846 C CA . ALA A 1 104 ? 13.365 13.770 -21.887 1.00 69.00 104 ALA A CA 1
ATOM 847 C C . ALA A 1 104 ? 14.144 12.428 -21.957 1.00 69.00 104 ALA A C 1
ATOM 849 O O . ALA A 1 104 ? 15.296 12.362 -21.528 1.00 69.00 104 ALA A O 1
ATOM 850 N N . GLY A 1 105 ? 13.544 11.372 -22.521 1.00 76.62 105 GLY A N 1
ATOM 851 C CA . GLY A 1 105 ? 14.182 10.055 -22.671 1.00 76.62 105 GLY A CA 1
ATOM 852 C C . GLY A 1 105 ? 14.017 9.105 -21.477 1.00 76.62 105 GLY A C 1
ATOM 853 O O . GLY A 1 105 ? 14.678 8.069 -21.436 1.00 76.62 105 GLY A O 1
ATOM 854 N N . ALA A 1 106 ? 13.155 9.443 -20.517 1.00 85.94 106 ALA A N 1
ATOM 855 C CA . ALA A 1 106 ? 12.636 8.519 -19.516 1.00 85.94 106 ALA A CA 1
ATOM 856 C C . ALA A 1 106 ? 11.373 7.824 -20.043 1.00 85.94 106 ALA A C 1
ATOM 858 O O . ALA A 1 106 ? 10.625 8.412 -20.823 1.00 85.94 106 ALA A O 1
ATOM 859 N N . GLN A 1 107 ? 11.120 6.601 -19.583 1.00 89.88 107 GLN A N 1
ATOM 860 C CA . GLN A 1 107 ? 9.853 5.894 -19.774 1.00 89.88 107 GLN A CA 1
ATOM 861 C C . GLN A 1 107 ? 9.035 5.997 -18.493 1.00 89.88 107 GLN A C 1
ATOM 863 O O . GLN A 1 107 ? 9.578 5.831 -17.400 1.00 89.88 107 GLN A O 1
ATOM 868 N N . VAL A 1 108 ? 7.742 6.280 -18.609 1.00 92.31 108 VAL A N 1
ATOM 869 C CA . VAL A 1 108 ? 6.851 6.383 -17.450 1.00 92.31 108 VAL A CA 1
ATOM 870 C C . VAL A 1 108 ? 5.713 5.399 -17.621 1.00 92.31 108 VAL A C 1
ATOM 872 O O . VAL A 1 108 ? 5.048 5.390 -18.652 1.00 92.31 108 VAL A O 1
ATOM 875 N N . PHE A 1 109 ? 5.472 4.606 -16.587 1.00 92.44 109 PHE A N 1
ATOM 876 C CA . PHE A 1 109 ? 4.353 3.682 -16.531 1.00 92.44 109 PHE A CA 1
ATOM 877 C C . PHE A 1 109 ? 3.383 4.134 -15.456 1.00 92.44 109 PHE A C 1
ATOM 879 O O . PHE A 1 109 ? 3.788 4.392 -14.321 1.00 92.44 109 PHE A O 1
ATOM 886 N N . ARG A 1 110 ? 2.106 4.219 -15.817 1.00 94.44 110 ARG A N 1
ATOM 887 C CA . ARG A 1 110 ? 1.007 4.430 -14.885 1.00 94.44 110 ARG A CA 1
ATOM 888 C C . ARG A 1 110 ? 0.442 3.072 -14.503 1.00 94.44 110 ARG A C 1
ATOM 890 O O . ARG A 1 110 ? -0.008 2.296 -15.342 1.00 94.44 110 ARG A O 1
ATOM 897 N N . MET A 1 111 ? 0.498 2.795 -13.215 1.00 93.50 111 MET A N 1
ATOM 898 C CA . MET A 1 111 ? -0.031 1.604 -12.588 1.00 93.50 111 MET A CA 1
ATOM 899 C C . MET A 1 111 ? -1.270 1.983 -11.786 1.00 93.50 111 MET A C 1
ATOM 901 O O . MET A 1 111 ? -1.231 2.903 -10.974 1.00 93.50 111 MET A O 1
ATOM 905 N N . THR A 1 112 ? -2.367 1.266 -11.993 1.00 94.81 112 THR A N 1
ATOM 906 C CA . THR A 1 112 ? -3.602 1.409 -11.217 1.00 94.81 112 THR A CA 1
ATOM 907 C C . THR A 1 112 ? -3.942 0.077 -10.559 1.00 94.81 112 THR A C 1
ATOM 909 O O . THR A 1 112 ? -3.922 -0.955 -11.231 1.00 94.81 112 THR A O 1
ATOM 912 N N . TYR A 1 113 ? -4.217 0.092 -9.256 1.00 92.94 113 TYR A N 1
ATOM 913 C CA . TYR A 1 113 ? -4.547 -1.099 -8.468 1.00 92.94 113 TYR A CA 1
ATOM 914 C C . TYR A 1 113 ? -5.511 -0.759 -7.331 1.00 92.94 113 TYR A C 1
ATOM 916 O O . TYR A 1 113 ? -5.587 0.386 -6.894 1.00 92.94 113 TYR A O 1
ATOM 924 N N . GLU A 1 114 ? -6.241 -1.762 -6.854 1.00 92.62 114 GLU A N 1
ATOM 925 C CA . GLU A 1 114 ? -7.197 -1.618 -5.755 1.00 92.62 114 GLU A CA 1
ATOM 926 C C . GLU A 1 114 ? -6.558 -2.040 -4.429 1.00 92.62 114 GLU A C 1
ATOM 928 O O . GLU A 1 114 ? -5.879 -3.071 -4.346 1.00 92.62 114 GLU A O 1
ATOM 933 N N . ILE A 1 115 ? -6.773 -1.242 -3.384 1.00 90.38 115 ILE A N 1
ATOM 934 C CA . ILE A 1 115 ? -6.415 -1.607 -2.016 1.00 90.38 115 ILE A CA 1
ATOM 935 C C . ILE A 1 115 ? -7.564 -2.437 -1.434 1.00 90.38 115 ILE A C 1
ATOM 937 O O . ILE A 1 115 ? -8.681 -1.934 -1.357 1.00 90.38 115 ILE A O 1
ATOM 941 N N . PRO A 1 116 ? -7.325 -3.671 -0.960 1.00 89.69 116 PRO A N 1
ATOM 942 C CA . PRO A 1 116 ? -8.394 -4.500 -0.420 1.00 89.69 116 PRO A CA 1
ATOM 943 C C . PRO A 1 116 ? -9.086 -3.847 0.781 1.00 89.69 116 PRO A C 1
ATOM 945 O O . PRO A 1 116 ? -8.426 -3.481 1.754 1.00 89.69 116 PRO A O 1
ATOM 948 N N . ASP A 1 117 ? -10.420 -3.811 0.774 1.00 86.06 117 ASP A N 1
ATOM 949 C CA . ASP A 1 117 ? -11.222 -3.387 1.934 1.00 86.06 117 ASP A CA 1
ATOM 950 C C . ASP A 1 117 ? -10.888 -4.192 3.199 1.00 86.06 117 ASP A C 1
ATOM 952 O O . ASP A 1 117 ? -10.862 -3.670 4.313 1.00 86.06 117 ASP A O 1
ATOM 956 N N . SER A 1 118 ? -10.584 -5.482 3.032 1.00 86.19 118 SER A N 1
ATOM 957 C CA . SER A 1 118 ? -10.276 -6.384 4.141 1.00 86.19 118 SER A CA 1
ATOM 958 C C . SER A 1 118 ? -8.933 -6.098 4.817 1.00 86.19 118 SER A C 1
ATOM 960 O O . SER A 1 118 ? -8.658 -6.691 5.858 1.00 86.19 118 SER A O 1
ATOM 962 N N . LEU A 1 119 ? -8.091 -5.224 4.248 1.00 84.69 119 LEU A N 1
ATOM 963 C CA . LEU A 1 119 ? -6.719 -4.985 4.703 1.00 84.69 119 LEU A CA 1
ATOM 964 C C . LEU A 1 119 ? -6.648 -4.663 6.199 1.00 84.69 119 LEU A C 1
ATOM 966 O O . LEU A 1 119 ? -5.815 -5.224 6.908 1.00 84.69 119 LEU A O 1
ATOM 970 N N . VAL A 1 120 ? -7.544 -3.799 6.681 1.00 80.88 120 VAL A N 1
ATOM 971 C CA . VAL A 1 120 ? -7.553 -3.341 8.081 1.00 80.88 120 VAL A CA 1
ATOM 972 C C . VAL A 1 120 ? -7.989 -4.455 9.030 1.00 80.88 120 VAL A C 1
ATOM 974 O O . VAL A 1 120 ? -7.542 -4.512 10.164 1.00 80.88 120 VAL A O 1
ATOM 977 N N . TYR A 1 121 ? -8.801 -5.396 8.558 1.00 79.62 121 TYR A N 1
ATOM 978 C CA . TYR A 1 121 ? -9.298 -6.508 9.366 1.00 79.62 121 TYR A CA 1
ATOM 979 C C . TYR A 1 121 ? -8.297 -7.665 9.473 1.00 79.62 121 TYR A C 1
ATOM 981 O O . TYR A 1 121 ? -8.375 -8.469 10.398 1.00 79.62 121 TYR A O 1
ATOM 989 N N . THR A 1 122 ? -7.375 -7.779 8.513 1.00 81.31 122 THR A N 1
ATOM 990 C CA . THR A 1 122 ? -6.419 -8.896 8.422 1.00 81.31 122 THR A CA 1
ATOM 991 C C . THR A 1 122 ? -4.980 -8.506 8.760 1.00 81.31 122 THR A C 1
ATOM 993 O O . THR A 1 122 ? -4.088 -9.347 8.685 1.00 81.31 122 THR A O 1
ATOM 996 N N . SER A 1 123 ? -4.725 -7.236 9.073 1.00 82.62 123 SER A N 1
ATOM 997 C CA . SER A 1 123 ? -3.377 -6.725 9.310 1.00 82.62 123 SER A CA 1
ATOM 998 C C . SER A 1 123 ? -2.810 -7.205 10.647 1.00 82.62 123 SER A C 1
ATOM 1000 O O . SER A 1 123 ? -3.367 -6.927 11.703 1.00 82.62 123 SER A O 1
ATOM 1002 N N . GLU A 1 124 ? -1.633 -7.838 10.627 1.00 84.56 124 GLU A N 1
ATOM 1003 C CA . GLU A 1 124 ? -0.878 -8.152 11.854 1.00 84.56 124 GLU A CA 1
ATOM 1004 C C . GLU A 1 124 ? -0.181 -6.916 12.462 1.00 84.56 124 GLU A C 1
ATOM 1006 O O . GLU A 1 124 ? 0.557 -7.029 13.440 1.00 84.56 124 GLU A O 1
ATOM 1011 N N . GLN A 1 125 ? -0.343 -5.732 11.862 1.00 82.25 125 GLN A N 1
ATOM 1012 C CA . GLN A 1 125 ? 0.263 -4.494 12.368 1.00 82.25 125 GLN A CA 1
ATOM 1013 C C . GLN A 1 125 ? -0.529 -3.893 13.524 1.00 82.25 125 GLN A C 1
ATOM 1015 O O . GLN A 1 125 ? 0.003 -3.067 14.267 1.00 82.25 125 GLN A O 1
ATOM 1020 N N . HIS A 1 126 ? -1.792 -4.284 13.667 1.00 81.88 126 HIS A N 1
ATOM 1021 C CA . HIS A 1 126 ? -2.646 -3.779 14.725 1.00 81.88 126 HIS A CA 1
ATOM 1022 C C . HIS A 1 126 ? -2.401 -4.550 16.025 1.00 81.88 126 HIS A C 1
ATOM 1024 O O . HIS A 1 126 ? -2.200 -5.765 15.993 1.00 81.88 126 HIS A O 1
ATOM 1030 N N . PRO A 1 127 ? -2.421 -3.869 17.182 1.00 75.62 127 PRO A N 1
ATOM 1031 C CA . PRO A 1 127 ? -2.455 -4.541 18.473 1.00 75.62 127 PRO A CA 1
ATOM 1032 C C . PRO A 1 127 ? -3.612 -5.545 18.566 1.00 75.62 127 PRO A C 1
ATOM 1034 O O . PRO A 1 127 ? -4.730 -5.252 18.148 1.00 75.62 127 PRO A O 1
ATOM 1037 N N . GLU A 1 128 ? -3.358 -6.710 19.166 1.00 71.88 128 GLU A N 1
ATOM 1038 C CA . GLU A 1 128 ? -4.410 -7.698 19.455 1.00 71.88 128 GLU A CA 1
ATOM 1039 C C . GLU A 1 128 ? -5.352 -7.228 20.581 1.00 71.88 128 GLU A C 1
ATOM 1041 O O . GLU A 1 128 ? -6.511 -7.633 20.629 1.00 71.88 128 GLU A O 1
ATOM 1046 N N . ASP A 1 129 ? -4.864 -6.354 21.471 1.00 74.62 129 ASP A N 1
ATOM 1047 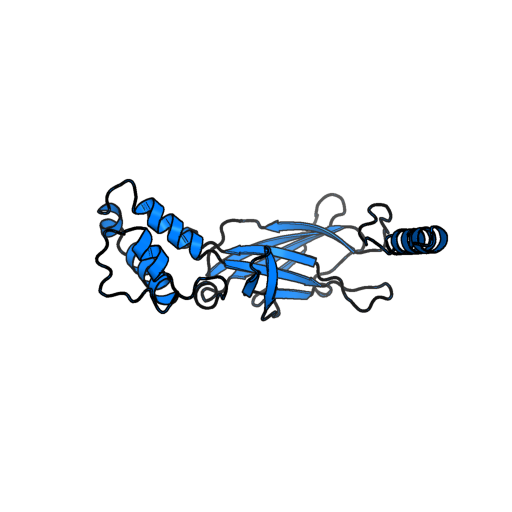C CA . ASP A 1 129 ? -5.591 -5.833 22.632 1.00 74.62 129 ASP A CA 1
ATOM 1048 C C . ASP A 1 129 ? -5.503 -4.299 22.676 1.00 74.62 129 ASP A C 1
ATOM 1050 O O . ASP A 1 129 ? -4.442 -3.720 22.933 1.00 74.62 129 ASP A O 1
ATOM 1054 N N . PHE A 1 130 ? -6.638 -3.636 22.444 1.00 74.56 130 PHE A N 1
ATOM 1055 C CA . PHE A 1 130 ? -6.778 -2.181 22.555 1.00 74.56 130 PHE A CA 1
ATOM 1056 C C . PHE A 1 130 ? -7.363 -1.747 23.905 1.00 74.56 130 PHE A C 1
ATOM 1058 O O . PHE A 1 130 ? -7.413 -0.551 24.202 1.00 74.56 130 PHE A O 1
ATOM 1065 N N . SER A 1 131 ? -7.778 -2.685 24.761 1.00 73.44 131 SER A N 1
ATOM 1066 C CA . SER A 1 131 ? -8.429 -2.387 26.040 1.00 73.44 131 SER A CA 1
ATOM 1067 C C . SER A 1 131 ? -7.520 -1.626 27.003 1.00 73.44 131 SER A C 1
ATOM 1069 O O . SER A 1 131 ? -8.003 -0.810 27.791 1.00 73.44 131 SER A O 1
ATOM 1071 N N . VAL A 1 132 ? -6.206 -1.857 26.930 1.00 72.38 132 VAL A N 1
ATOM 1072 C CA . VAL A 1 132 ? -5.203 -1.099 27.693 1.00 72.38 132 VAL A CA 1
ATOM 1073 C C . VAL A 1 132 ? -5.196 0.358 27.242 1.00 72.38 132 VAL A C 1
ATOM 1075 O O . VAL A 1 132 ? -5.336 1.254 28.069 1.00 72.38 132 VAL A O 1
ATOM 1078 N N . PHE A 1 133 ? -5.125 0.590 25.929 1.00 72.38 133 PHE A N 1
ATOM 1079 C CA . PHE A 1 133 ? -5.126 1.936 25.361 1.00 72.38 133 PHE A CA 1
ATOM 1080 C C . PHE A 1 133 ? -6.407 2.698 25.725 1.00 72.38 133 PHE A C 1
ATOM 1082 O O . PHE A 1 133 ? -6.341 3.835 26.188 1.00 72.38 133 PHE A O 1
ATOM 1089 N N . ILE A 1 134 ? -7.566 2.049 25.595 1.00 70.94 134 ILE A N 1
ATOM 1090 C CA . ILE A 1 134 ? -8.872 2.635 25.920 1.00 70.94 134 ILE A CA 1
ATOM 1091 C C . ILE A 1 134 ? -8.975 2.983 27.411 1.00 70.94 134 ILE A C 1
ATOM 1093 O O . ILE A 1 134 ? -9.408 4.076 27.777 1.00 70.94 134 ILE A O 1
ATOM 1097 N N . ARG A 1 135 ? -8.531 2.081 28.292 1.00 69.19 135 ARG A N 1
ATOM 1098 C CA . ARG A 1 135 ? -8.560 2.293 29.745 1.00 69.19 135 ARG A CA 1
ATOM 1099 C C . ARG A 1 135 ? -7.663 3.444 30.184 1.00 69.19 135 ARG A C 1
ATOM 1101 O O . ARG A 1 135 ? -8.078 4.239 31.025 1.00 69.19 135 ARG A O 1
ATOM 1108 N N . ASP A 1 136 ? -6.466 3.535 29.615 1.00 69.50 136 ASP A N 1
ATOM 1109 C CA . ASP A 1 136 ? -5.477 4.549 29.986 1.00 69.50 136 ASP A CA 1
ATOM 1110 C C . ASP A 1 136 ? -5.908 5.967 29.576 1.00 69.50 136 ASP A C 1
ATOM 1112 O O . ASP A 1 136 ? -5.512 6.936 30.224 1.00 69.50 136 ASP A O 1
ATOM 1116 N N . HIS A 1 137 ? -6.771 6.091 28.561 1.00 66.94 137 HIS A N 1
ATOM 1117 C CA . HIS A 1 137 ? -7.282 7.376 28.069 1.00 66.94 137 HIS A CA 1
ATOM 1118 C C . HIS A 1 137 ? -8.671 7.748 28.621 1.00 66.94 137 HIS A C 1
ATOM 1120 O O . HIS A 1 137 ? -9.207 8.786 28.248 1.00 66.94 137 HIS A O 1
ATOM 1126 N N . ASN A 1 138 ? -9.237 6.943 29.536 1.00 61.38 138 ASN A N 1
ATOM 1127 C CA . ASN A 1 138 ? -10.458 7.232 30.307 1.00 61.38 138 ASN A CA 1
ATOM 1128 C C . ASN A 1 138 ? -11.615 7.817 29.469 1.00 61.38 138 ASN A C 1
ATOM 1130 O O . ASN A 1 138 ? -12.213 8.836 29.824 1.00 61.38 138 ASN A O 1
ATOM 1134 N N . ILE A 1 139 ? -11.899 7.176 28.335 1.00 62.41 139 ILE A N 1
ATOM 1135 C CA . ILE A 1 139 ? -12.835 7.694 27.335 1.00 62.41 139 ILE A CA 1
ATOM 1136 C C . ILE A 1 139 ? -14.254 7.748 27.917 1.00 62.41 139 ILE A C 1
ATOM 1138 O O . ILE A 1 139 ? -14.750 6.732 28.410 1.00 62.41 139 ILE A O 1
ATOM 1142 N N . PRO A 1 140 ? -14.950 8.894 27.830 1.00 54.66 140 PRO A N 1
ATOM 1143 C CA . PRO A 1 140 ? -16.292 9.074 28.375 1.00 54.66 140 PRO A CA 1
ATOM 1144 C C . PRO A 1 140 ? -17.382 8.519 27.437 1.00 54.66 140 PRO A C 1
ATOM 1146 O O . PRO A 1 140 ? -18.389 9.179 27.196 1.00 54.66 140 PRO A O 1
ATOM 1149 N N . LEU A 1 141 ? -17.180 7.323 26.883 1.00 60.84 141 LEU A N 1
ATOM 1150 C CA . LEU A 1 141 ? -18.176 6.597 26.093 1.00 60.84 141 LEU A CA 1
ATOM 1151 C C . LEU A 1 141 ? -18.662 5.392 26.902 1.00 60.84 141 LEU A C 1
ATOM 1153 O O . LEU A 1 141 ? -17.865 4.703 27.542 1.00 60.84 141 LEU A O 1
ATOM 1157 N N . ASP A 1 142 ? -19.972 5.139 26.885 1.00 62.53 142 ASP A N 1
ATOM 1158 C CA . ASP A 1 142 ? -20.502 3.874 27.394 1.00 62.53 142 ASP A CA 1
ATOM 1159 C C . ASP A 1 142 ? -20.138 2.771 26.400 1.00 62.53 142 ASP A C 1
ATOM 1161 O O . ASP A 1 142 ? -20.770 2.580 25.365 1.00 62.53 142 ASP A O 1
ATOM 1165 N N . LEU A 1 143 ? -19.032 2.110 26.706 1.00 64.94 143 LEU A N 1
ATOM 1166 C CA . LEU A 1 143 ? -18.403 1.079 25.895 1.00 64.94 143 LEU A CA 1
ATOM 1167 C C . LEU A 1 143 ? -18.777 -0.333 26.370 1.00 64.94 143 LEU A C 1
ATOM 1169 O O . LEU A 1 143 ? -18.131 -1.301 25.985 1.00 64.94 143 LEU A O 1
ATOM 1173 N N . SER A 1 144 ? -19.790 -0.460 27.232 1.00 64.69 144 SER A N 1
ATOM 1174 C CA . SER A 1 144 ? -20.144 -1.726 27.886 1.00 64.69 144 SER A CA 1
ATOM 1175 C C . SER A 1 144 ? -20.605 -2.831 26.928 1.00 64.69 144 SER A C 1
ATOM 1177 O O . SER A 1 144 ? -20.470 -4.007 27.268 1.00 64.69 144 SER A O 1
ATOM 1179 N N . ASP A 1 145 ? -21.075 -2.466 25.732 1.00 63.66 145 ASP A N 1
ATOM 1180 C CA . ASP A 1 145 ? -21.479 -3.398 24.672 1.00 63.66 145 ASP A CA 1
ATOM 1181 C C . ASP A 1 145 ? -20.306 -3.904 23.803 1.00 63.66 145 ASP A C 1
ATOM 1183 O O . ASP A 1 145 ? -20.505 -4.783 22.964 1.00 63.66 145 ASP A O 1
ATOM 1187 N N . TRP A 1 146 ? -19.089 -3.384 23.998 1.00 61.94 146 TRP A N 1
ATOM 1188 C CA . TRP A 1 146 ? -17.940 -3.626 23.121 1.00 61.94 146 TRP A CA 1
ATOM 1189 C C . TRP A 1 146 ? -16.771 -4.289 23.864 1.00 61.94 146 TRP A C 1
ATOM 1191 O O . TRP A 1 146 ? -16.336 -3.812 24.916 1.00 61.94 146 TRP A O 1
ATOM 1201 N N . ASP A 1 147 ? -16.215 -5.371 23.306 1.00 64.19 147 ASP A N 1
ATOM 1202 C CA . ASP A 1 147 ? -15.067 -6.081 23.884 1.00 64.19 147 ASP A CA 1
ATOM 1203 C C . ASP A 1 147 ? -13.753 -5.763 23.152 1.00 64.19 147 ASP A C 1
ATOM 1205 O O . ASP A 1 147 ? -13.228 -6.532 22.348 1.00 64.19 147 ASP A O 1
ATOM 1209 N N . PHE A 1 148 ? -13.141 -4.637 23.513 1.00 64.69 148 PHE A N 1
ATOM 1210 C CA . PHE A 1 148 ? -11.842 -4.226 22.962 1.00 64.69 148 PHE A CA 1
ATOM 1211 C C . PHE A 1 148 ? -10.646 -5.052 23.453 1.00 64.69 148 PHE A C 1
ATOM 1213 O O . PHE A 1 148 ? -9.508 -4.754 23.079 1.00 64.69 148 PHE A O 1
ATOM 1220 N N . SER A 1 149 ? -10.869 -6.037 24.332 1.00 56.72 149 SER A N 1
ATOM 1221 C CA . SER A 1 149 ? -9.796 -6.870 24.883 1.00 56.72 149 SER A CA 1
ATOM 1222 C C . SER A 1 149 ? -9.419 -8.043 23.986 1.00 56.72 149 SER A C 1
ATOM 1224 O O . SER A 1 149 ? -8.411 -8.702 24.245 1.00 56.72 149 SER A O 1
ATOM 1226 N N . THR A 1 150 ? -10.212 -8.317 22.943 1.00 53.66 150 THR A N 1
ATOM 1227 C CA . THR A 1 150 ? -10.032 -9.534 22.149 1.00 53.66 150 THR A CA 1
ATOM 1228 C C . THR A 1 150 ? -9.919 -9.333 20.643 1.00 53.66 150 THR A C 1
ATOM 1230 O O . THR A 1 150 ? -9.389 -10.241 19.996 1.00 53.66 150 THR A O 1
ATOM 1233 N N . LYS A 1 151 ? -10.388 -8.218 20.052 1.00 63.94 151 LYS A N 1
ATOM 1234 C CA . LYS A 1 151 ? -10.348 -8.050 18.588 1.00 63.94 151 LYS A CA 1
ATOM 1235 C C . LYS A 1 151 ? -10.230 -6.605 18.103 1.00 63.94 151 LYS A C 1
ATOM 1237 O O . LYS A 1 151 ? -11.039 -5.747 18.437 1.00 63.94 151 LYS A O 1
ATOM 1242 N N . THR A 1 152 ? -9.309 -6.390 17.164 1.00 69.94 152 THR A N 1
ATOM 1243 C CA . THR A 1 152 ? -9.228 -5.197 16.303 1.00 69.94 152 THR A CA 1
ATOM 1244 C C . THR A 1 152 ? -10.539 -4.926 15.551 1.00 69.94 152 THR A C 1
ATOM 1246 O O . THR A 1 152 ? -10.868 -3.773 15.296 1.00 69.94 152 THR A O 1
ATOM 1249 N N . THR A 1 153 ? -11.317 -5.970 15.236 1.00 73.12 153 THR A N 1
ATOM 1250 C CA . THR A 1 153 ? -12.607 -5.853 14.533 1.00 73.12 153 THR A CA 1
ATOM 1251 C C . THR A 1 153 ? -13.617 -5.011 15.298 1.00 73.12 153 THR A C 1
ATOM 1253 O O . THR A 1 153 ? -14.272 -4.173 14.700 1.00 73.12 153 THR A O 1
ATOM 1256 N N . ASP A 1 154 ? -13.683 -5.157 16.620 1.00 74.25 154 ASP A N 1
ATOM 1257 C CA . ASP A 1 154 ? -14.674 -4.458 17.441 1.00 74.25 154 ASP A CA 1
ATOM 1258 C C . ASP A 1 154 ? -14.349 -2.956 17.531 1.00 74.25 154 ASP A C 1
ATOM 1260 O O . ASP A 1 154 ? -15.242 -2.117 17.621 1.00 74.25 154 ASP A O 1
ATOM 1264 N N . LEU A 1 155 ? -13.061 -2.595 17.438 1.00 76.00 155 LEU A N 1
ATOM 1265 C CA . LEU A 1 155 ? -12.632 -1.203 17.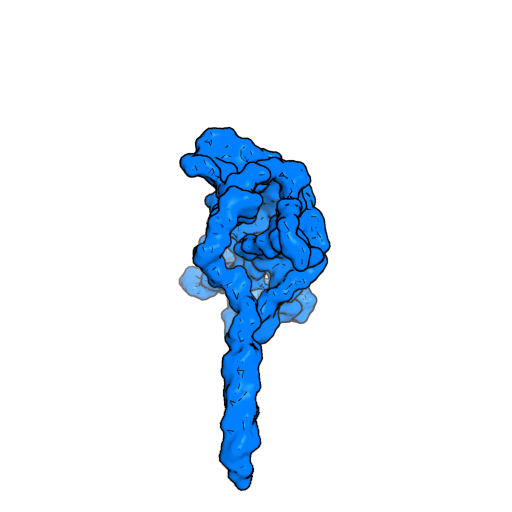308 1.00 76.00 155 LEU A CA 1
ATOM 1266 C C . LEU A 1 155 ? -13.017 -0.614 15.947 1.00 76.00 155 LEU A C 1
ATOM 1268 O O . LEU A 1 155 ? -13.466 0.528 15.876 1.00 76.00 155 LEU A O 1
ATOM 1272 N N . ILE A 1 156 ? -12.826 -1.382 14.875 1.00 76.88 156 ILE A N 1
ATOM 1273 C CA . ILE A 1 156 ? -13.199 -0.963 13.523 1.00 76.88 156 ILE A CA 1
ATOM 1274 C C . ILE A 1 156 ? -14.715 -0.750 13.438 1.00 76.88 156 ILE A C 1
ATOM 1276 O O . ILE A 1 156 ? -15.152 0.313 13.002 1.00 76.88 156 ILE A O 1
ATOM 1280 N N . ASP A 1 157 ? -15.495 -1.711 13.931 1.00 78.44 157 ASP A N 1
ATOM 1281 C CA . ASP A 1 157 ? -16.957 -1.668 13.971 1.00 78.44 157 ASP A CA 1
ATOM 1282 C C . ASP A 1 157 ? -17.467 -0.487 14.820 1.00 78.44 157 ASP A C 1
ATOM 1284 O O . ASP A 1 157 ? -18.426 0.185 14.433 1.00 78.44 157 ASP A O 1
ATOM 1288 N N . LEU A 1 158 ? -16.806 -0.175 15.946 1.00 76.44 158 LEU A N 1
ATOM 1289 C CA . LEU A 1 158 ? -17.105 1.023 16.738 1.00 76.44 158 LEU A CA 1
ATOM 1290 C C . LEU A 1 158 ? -16.895 2.294 15.909 1.00 76.44 158 LEU A C 1
ATOM 1292 O O . LEU A 1 158 ? -17.765 3.164 15.895 1.00 76.44 158 LEU A O 1
ATOM 1296 N N . LEU A 1 159 ? -15.745 2.429 15.241 1.00 76.38 159 LEU A N 1
ATOM 1297 C CA . LEU A 1 159 ? -15.441 3.611 14.429 1.00 76.38 159 LEU A CA 1
ATOM 1298 C C . LEU A 1 159 ? -16.423 3.754 13.261 1.00 76.38 159 LEU A C 1
ATOM 1300 O O . LEU A 1 159 ? -16.897 4.858 12.992 1.00 76.38 159 LEU A O 1
ATOM 1304 N N . GLU A 1 160 ? -16.800 2.647 12.618 1.00 76.44 160 GLU A N 1
ATOM 1305 C CA . GLU A 1 160 ? -17.840 2.644 11.587 1.00 76.44 160 GLU A CA 1
ATOM 1306 C C . GLU A 1 160 ? -19.200 3.079 12.157 1.00 76.44 160 GLU A C 1
ATOM 1308 O O . GLU A 1 160 ? -19.858 3.943 11.572 1.00 76.44 160 GLU A O 1
ATOM 1313 N N . ALA A 1 161 ? -19.608 2.577 13.325 1.00 75.19 161 ALA A N 1
ATOM 1314 C CA . ALA A 1 161 ? -20.856 2.984 13.975 1.00 75.19 161 ALA A CA 1
ATOM 1315 C C . ALA A 1 161 ? -20.861 4.474 14.372 1.00 75.19 161 ALA A C 1
ATOM 1317 O O . ALA A 1 161 ? -21.868 5.169 14.187 1.00 75.19 161 ALA A O 1
ATOM 1318 N N . LEU A 1 162 ? -19.732 4.987 14.874 1.00 71.31 162 LEU A N 1
ATOM 1319 C CA . LEU A 1 162 ? -19.556 6.406 15.195 1.00 71.31 162 LEU A CA 1
ATOM 1320 C C . LEU A 1 162 ? -19.628 7.277 13.935 1.00 71.31 162 LEU A C 1
ATOM 1322 O O . LEU A 1 162 ? -20.300 8.307 13.953 1.00 71.31 162 LEU A O 1
ATOM 1326 N N . SER A 1 163 ? -19.032 6.837 12.823 1.00 70.25 163 SER A N 1
ATOM 1327 C CA . SER A 1 163 ? -19.092 7.553 11.539 1.00 70.25 163 SER A CA 1
ATOM 1328 C C . SER A 1 163 ? -20.513 7.704 10.992 1.00 70.25 163 SER A C 1
ATOM 1330 O O . SER A 1 163 ? -20.845 8.702 10.356 1.00 70.25 163 SER A O 1
ATOM 1332 N N . GLN A 1 164 ? -21.377 6.727 11.275 1.00 71.94 164 GLN A N 1
ATOM 1333 C CA . GLN A 1 164 ? -22.776 6.728 10.850 1.00 71.94 164 GLN A CA 1
ATOM 1334 C C . GLN A 1 164 ? -23.680 7.560 11.770 1.00 71.94 164 GLN A C 1
ATOM 1336 O O . GLN A 1 164 ? -24.848 7.774 11.438 1.00 71.94 164 GLN A O 1
ATOM 1341 N N . THR A 1 165 ? -23.155 8.060 12.896 1.00 70.50 165 THR A N 1
ATOM 1342 C CA . THR A 1 165 ? -23.921 8.812 13.901 1.00 70.50 165 THR A CA 1
ATOM 1343 C C . THR A 1 165 ? -23.252 10.160 14.233 1.00 70.50 165 THR A C 1
ATOM 1345 O O . THR A 1 165 ? -22.795 10.354 15.363 1.00 70.50 165 THR A O 1
ATOM 1348 N N . PRO A 1 166 ? -23.206 11.127 13.291 1.00 62.97 166 PRO A N 1
ATOM 1349 C CA . PRO A 1 166 ? -22.458 12.382 13.459 1.00 62.97 166 PRO A CA 1
ATOM 1350 C C . PRO A 1 166 ? -22.872 13.176 14.706 1.00 62.97 166 PRO A C 1
ATOM 1352 O O . PRO A 1 166 ? -22.022 13.650 15.455 1.00 62.97 166 PRO A O 1
ATOM 1355 N N . ASP A 1 167 ? -24.177 13.217 14.995 1.00 62.34 167 ASP A N 1
ATOM 1356 C CA . ASP A 1 167 ? -24.747 13.914 16.156 1.00 62.34 167 ASP A CA 1
ATOM 1357 C C . ASP A 1 167 ? -24.215 13.374 17.499 1.00 62.34 167 ASP A C 1
ATOM 1359 O O . ASP A 1 167 ? -24.108 14.111 18.482 1.00 62.34 167 ASP A O 1
ATOM 1363 N N . ALA A 1 168 ? -23.878 12.079 17.561 1.00 60.72 168 ALA A N 1
ATOM 1364 C CA . ALA A 1 168 ? -23.309 11.465 18.757 1.00 60.72 168 ALA A CA 1
ATOM 1365 C C . ALA A 1 168 ? -21.855 11.903 18.964 1.00 60.72 168 ALA A C 1
ATOM 1367 O O . ALA A 1 168 ? -21.460 12.153 20.103 1.00 60.72 168 ALA A O 1
ATOM 1368 N N . VAL A 1 169 ? -21.088 12.069 17.882 1.00 57.44 169 VAL A N 1
ATOM 1369 C CA . VAL A 1 169 ? -19.712 12.576 17.943 1.00 57.44 169 VAL A CA 1
ATOM 1370 C C . VAL A 1 169 ? -19.686 14.061 18.300 1.00 57.44 169 VAL A C 1
ATOM 1372 O O . VAL A 1 169 ? -18.911 14.459 19.163 1.00 57.44 169 VAL A O 1
ATOM 1375 N N . GLU A 1 170 ? -20.578 14.875 17.732 1.00 57.66 170 GLU A N 1
ATOM 1376 C CA . GLU A 1 170 ? -20.688 16.306 18.066 1.00 57.66 170 GLU A CA 1
ATOM 1377 C C . GLU A 1 170 ? -21.090 16.553 19.531 1.00 57.66 170 GLU A C 1
ATOM 1379 O O . GLU A 1 170 ? -20.786 17.601 20.103 1.00 57.66 170 GLU A O 1
ATOM 1384 N N . SER A 1 171 ? -21.765 15.582 20.156 1.00 54.88 171 SER A N 1
ATOM 1385 C CA . SER A 1 171 ? -22.115 15.627 21.579 1.00 54.88 171 SER A CA 1
ATOM 1386 C C . SER A 1 171 ? -20.945 15.299 22.514 1.00 54.88 171 SER A C 1
ATOM 1388 O O . SER A 1 171 ? -21.042 15.525 23.727 1.00 54.88 171 SER A O 1
ATOM 1390 N N . LEU A 1 172 ? -19.833 14.792 21.970 1.00 57.31 172 LEU A N 1
ATOM 1391 C CA . LEU A 1 172 ? -18.623 14.544 22.736 1.00 57.31 172 LEU A CA 1
ATOM 1392 C C . LEU A 1 172 ? -17.956 15.888 23.091 1.00 57.31 172 LEU A C 1
ATOM 1394 O O . LEU A 1 172 ? -17.876 16.794 22.260 1.00 57.31 172 LEU A O 1
ATOM 1398 N N . PRO A 1 173 ? -17.481 16.071 24.335 1.00 53.59 173 PRO A N 1
ATOM 1399 C CA . PRO A 1 173 ? -16.935 17.349 24.782 1.00 53.59 173 PRO A CA 1
ATOM 1400 C C . PRO A 1 173 ? -15.729 17.776 23.935 1.00 53.59 173 PRO A C 1
ATOM 1402 O O . PRO A 1 173 ? -14.689 17.131 23.971 1.00 53.59 173 PRO A O 1
ATOM 1405 N N . VAL A 1 174 ? -15.856 18.887 23.204 1.00 49.53 174 VAL A N 1
ATOM 1406 C CA . VAL A 1 174 ? -14.818 19.452 22.324 1.00 49.53 174 VAL A CA 1
ATOM 1407 C C . VAL A 1 174 ? -13.493 19.631 23.085 1.00 49.53 174 VAL A C 1
ATOM 1409 O O . VAL A 1 174 ? -13.388 20.493 23.959 1.00 49.53 174 VAL A O 1
ATOM 1412 N N . GLY A 1 175 ? -12.485 18.813 22.758 1.00 53.72 175 GLY A N 1
ATOM 1413 C CA . GLY A 1 175 ? -11.119 18.934 23.286 1.00 53.72 175 GLY A CA 1
ATOM 1414 C C . GLY A 1 175 ? -10.324 17.624 23.377 1.00 53.72 175 GLY A C 1
ATOM 1415 O O . GLY A 1 175 ? -9.169 17.603 22.972 1.00 53.72 175 GLY A O 1
ATOM 1416 N N . GLU A 1 176 ? -10.927 16.537 23.868 1.00 55.78 176 GLU A N 1
ATOM 1417 C CA . GLU A 1 176 ? -10.265 15.222 24.061 1.00 55.78 176 GLU A CA 1
ATOM 1418 C C . GLU A 1 176 ? -10.817 14.067 23.186 1.00 55.78 176 GLU A C 1
ATOM 1420 O O . GLU A 1 176 ? -10.024 13.244 22.733 1.00 55.78 176 GLU A O 1
ATOM 1425 N N . PRO A 1 177 ? -12.125 13.984 22.871 1.00 54.09 177 PRO A N 1
ATOM 1426 C CA . PRO A 1 177 ? -12.705 12.869 22.114 1.00 54.09 177 PRO A CA 1
ATOM 1427 C C . PRO A 1 177 ? -12.433 12.894 20.601 1.00 54.09 177 PRO A C 1
ATOM 1429 O O . PRO A 1 177 ? -12.272 11.832 20.010 1.00 54.09 177 PRO A O 1
ATOM 1432 N N . GLY A 1 178 ? -12.344 14.074 19.973 1.00 58.41 178 GLY A N 1
ATOM 1433 C CA . GLY A 1 178 ? -11.954 14.182 18.554 1.00 58.41 178 GLY A CA 1
ATOM 1434 C C . GLY A 1 178 ? -10.520 13.688 18.340 1.00 58.41 178 GLY A C 1
ATOM 1435 O O . GLY A 1 178 ? -10.272 12.783 17.549 1.00 58.41 178 GLY A O 1
ATOM 1436 N N . LEU A 1 179 ? -9.599 14.151 19.195 1.00 63.19 179 LEU A N 1
ATOM 1437 C CA . LEU A 1 179 ? -8.217 13.665 19.244 1.00 63.19 179 LEU A CA 1
ATOM 1438 C C . LEU A 1 179 ? -8.147 12.153 19.520 1.00 63.19 179 LEU A C 1
ATOM 1440 O O . LEU A 1 179 ? -7.258 11.467 19.030 1.00 63.19 179 LEU A O 1
ATOM 1444 N N . PHE A 1 180 ? -9.092 11.608 20.286 1.00 68.50 180 PHE A N 1
ATOM 1445 C CA . PHE A 1 180 ? -9.173 10.173 20.532 1.00 68.50 180 PHE A CA 1
ATOM 1446 C C . PHE A 1 180 ? -9.553 9.375 19.273 1.00 68.50 180 PHE A C 1
ATOM 1448 O O . PHE A 1 180 ? -8.888 8.383 18.975 1.00 68.50 180 PHE A O 1
ATOM 1455 N N . ILE A 1 181 ? -10.563 9.806 18.509 1.00 68.62 181 ILE A N 1
ATOM 1456 C CA . ILE A 1 181 ? -10.944 9.154 17.241 1.00 68.62 181 ILE A CA 1
ATOM 1457 C C . ILE A 1 181 ? -9.812 9.272 16.212 1.00 68.62 181 ILE A C 1
ATOM 1459 O O . ILE A 1 181 ? -9.482 8.293 15.536 1.00 68.62 181 ILE A O 1
ATOM 1463 N N . GLU A 1 182 ? -9.156 10.430 16.133 1.00 70.50 182 GLU A N 1
ATOM 1464 C CA . GLU A 1 182 ? -7.962 10.623 15.305 1.00 70.50 182 GLU A CA 1
ATOM 1465 C C . GLU A 1 182 ? -6.834 9.664 15.703 1.00 70.50 182 GLU A C 1
ATOM 1467 O O . GLU A 1 182 ? -6.226 9.023 14.849 1.00 70.50 182 GLU A O 1
ATOM 1472 N N . VAL A 1 183 ? -6.560 9.501 16.999 1.00 73.00 183 VAL A N 1
ATOM 1473 C CA . VAL A 1 183 ? -5.505 8.590 17.458 1.00 73.00 183 VAL A CA 1
ATOM 1474 C C . VAL A 1 183 ? -5.876 7.130 17.191 1.00 73.00 183 VAL A C 1
ATOM 1476 O O . VAL A 1 183 ? -5.038 6.379 16.696 1.00 73.00 183 VAL A O 1
ATOM 1479 N N . LEU A 1 184 ? -7.121 6.716 17.443 1.00 74.19 184 LEU A N 1
ATOM 1480 C CA . LEU A 1 184 ? -7.573 5.357 17.130 1.00 74.19 184 LEU A CA 1
ATOM 1481 C C . LEU A 1 184 ? -7.492 5.051 15.633 1.00 74.19 184 LEU A C 1
ATOM 1483 O O . LEU A 1 184 ? -6.993 3.998 15.238 1.00 74.19 184 LEU A O 1
ATOM 1487 N N . SER A 1 185 ? -7.951 5.974 14.789 1.00 74.06 185 SER A N 1
ATOM 1488 C CA . SER A 1 185 ? -7.886 5.809 13.336 1.00 74.06 185 SER A CA 1
ATOM 1489 C C . SER A 1 185 ? -6.442 5.802 12.826 1.00 74.06 185 SER A C 1
ATOM 1491 O O . SER A 1 185 ? -6.112 5.022 11.929 1.00 74.06 185 SER A O 1
ATOM 1493 N N . GLN A 1 186 ? -5.540 6.572 13.446 1.00 75.88 186 GLN A N 1
ATOM 1494 C CA . GLN A 1 186 ? -4.102 6.485 13.186 1.00 75.88 186 GLN A CA 1
ATOM 1495 C C . GLN A 1 186 ? -3.520 5.126 13.586 1.00 75.88 186 GLN A C 1
ATOM 1497 O O . GLN A 1 186 ? -2.708 4.589 12.832 1.00 75.88 186 GLN A O 1
ATOM 1502 N N . MET A 1 187 ? -3.948 4.532 14.707 1.00 77.19 187 MET A N 1
ATOM 1503 C CA . MET A 1 187 ? -3.503 3.193 15.129 1.00 77.19 187 MET A CA 1
ATOM 1504 C C . MET A 1 187 ? -3.926 2.083 14.159 1.00 77.19 187 MET A C 1
ATOM 1506 O O . MET A 1 187 ? -3.275 1.041 14.112 1.00 77.19 187 MET A O 1
ATOM 1510 N N . LEU A 1 188 ? -4.972 2.312 13.362 1.00 81.56 188 LEU A N 1
ATOM 1511 C CA . LEU A 1 188 ? -5.426 1.395 12.315 1.00 81.56 188 LEU A CA 1
ATOM 1512 C C . LEU A 1 188 ? -4.711 1.602 10.967 1.00 81.56 188 LEU A C 1
ATOM 1514 O O . LEU A 1 188 ? -4.956 0.860 10.010 1.00 81.56 188 LEU A O 1
ATOM 1518 N N . THR A 1 189 ? -3.778 2.555 10.884 1.00 84.00 189 THR A N 1
ATOM 1519 C CA . THR A 1 189 ? -2.929 2.738 9.699 1.00 84.00 189 THR A CA 1
ATOM 1520 C C . THR A 1 189 ? -2.138 1.466 9.419 1.00 84.00 189 THR A C 1
ATOM 1522 O O . THR A 1 189 ? -1.433 0.946 10.281 1.00 84.00 189 THR A O 1
ATOM 1525 N N . THR A 1 190 ? -2.232 0.982 8.185 1.00 84.81 190 THR A N 1
ATOM 1526 C CA . THR A 1 190 ? -1.599 -0.260 7.741 1.00 84.81 190 THR A CA 1
ATOM 1527 C C . THR A 1 190 ? -0.588 0.039 6.646 1.00 84.81 190 THR A C 1
ATOM 1529 O O . THR A 1 190 ? -0.863 0.786 5.712 1.00 84.81 190 THR A O 1
ATOM 1532 N N . GLN A 1 191 ? 0.602 -0.541 6.743 1.00 87.44 191 GLN A N 1
ATOM 1533 C CA . GLN A 1 191 ? 1.623 -0.459 5.699 1.00 87.44 191 GLN A CA 1
ATOM 1534 C C . GLN A 1 191 ? 1.470 -1.610 4.709 1.00 87.44 191 GLN A C 1
ATOM 1536 O O . GLN A 1 191 ? 1.227 -2.745 5.114 1.00 87.44 191 GLN A O 1
ATOM 1541 N N . TYR A 1 192 ? 1.703 -1.340 3.430 1.00 89.25 192 TYR A N 1
ATOM 1542 C CA . TYR A 1 192 ? 1.852 -2.367 2.401 1.00 89.25 192 TYR A CA 1
ATOM 1543 C C . TYR A 1 192 ? 3.129 -2.124 1.601 1.00 89.25 192 TYR A C 1
ATOM 1545 O O . TYR A 1 192 ? 3.695 -1.028 1.597 1.00 89.25 192 TYR A O 1
ATOM 1553 N N . ARG A 1 193 ? 3.607 -3.168 0.928 1.00 89.38 193 ARG A N 1
ATOM 1554 C CA . ARG A 1 193 ? 4.799 -3.100 0.084 1.00 89.38 193 ARG A CA 1
ATOM 1555 C C . ARG A 1 193 ? 4.492 -3.610 -1.307 1.00 89.38 193 ARG A C 1
ATOM 1557 O O . ARG A 1 193 ? 4.078 -4.754 -1.455 1.00 89.38 193 ARG A O 1
ATOM 1564 N N . LEU A 1 194 ? 4.794 -2.789 -2.303 1.00 89.69 194 LEU A N 1
ATOM 1565 C CA . LEU A 1 194 ? 4.830 -3.187 -3.702 1.00 89.69 194 LEU A CA 1
ATOM 1566 C C . LEU A 1 194 ? 6.248 -3.596 -4.085 1.00 89.69 194 LEU A C 1
ATOM 1568 O O . LEU A 1 194 ? 7.229 -2.973 -3.661 1.00 89.69 194 LEU A O 1
ATOM 1572 N N . ILE A 1 195 ? 6.345 -4.649 -4.883 1.00 90.06 195 ILE A N 1
ATOM 1573 C CA . ILE A 1 195 ? 7.593 -5.217 -5.372 1.00 90.06 195 ILE A CA 1
ATOM 1574 C C . ILE A 1 195 ? 7.505 -5.278 -6.891 1.00 90.06 195 ILE A C 1
ATOM 1576 O O . ILE A 1 195 ? 6.622 -5.932 -7.435 1.00 90.06 195 ILE A O 1
ATOM 1580 N N . LEU A 1 196 ? 8.433 -4.602 -7.560 1.00 88.12 196 LEU A N 1
ATOM 1581 C CA . LEU A 1 196 ? 8.623 -4.711 -9.000 1.00 88.12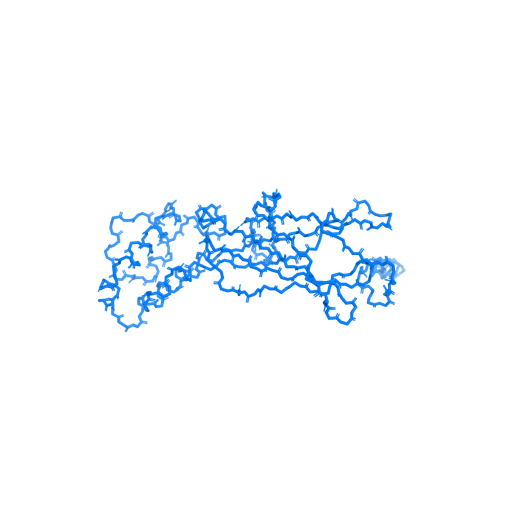 196 LEU A CA 1
ATOM 1582 C C . LEU A 1 196 ? 9.855 -5.563 -9.291 1.00 88.12 196 LEU A C 1
ATOM 1584 O O . LEU A 1 196 ? 10.947 -5.267 -8.796 1.00 88.12 196 LEU A O 1
ATOM 1588 N N . THR A 1 197 ? 9.687 -6.540 -10.173 1.00 86.69 197 THR A N 1
ATOM 1589 C CA . THR A 1 197 ? 10.756 -7.354 -10.749 1.00 86.69 197 THR A CA 1
ATOM 1590 C C . THR A 1 197 ? 10.824 -7.127 -12.258 1.00 86.69 197 THR A C 1
ATOM 1592 O O . THR A 1 197 ? 9.799 -7.128 -12.937 1.00 86.69 197 THR A O 1
ATOM 1595 N N . LEU A 1 198 ? 12.043 -6.927 -12.767 1.00 83.75 198 LEU A N 1
ATOM 1596 C CA . LEU A 1 198 ? 12.367 -6.676 -14.176 1.00 83.75 198 LEU A CA 1
ATOM 1597 C C . LEU A 1 198 ? 13.295 -7.772 -14.737 1.00 83.75 198 LEU A C 1
ATOM 1599 O O . LEU A 1 198 ? 13.965 -8.443 -13.941 1.00 83.75 198 LEU A O 1
ATOM 1603 N N . PRO A 1 199 ? 13.401 -7.937 -16.070 1.00 76.12 199 PRO A N 1
ATOM 1604 C CA . PRO A 1 199 ? 14.258 -8.934 -16.697 1.00 76.12 199 PRO A CA 1
ATOM 1605 C C . PRO A 1 199 ? 15.697 -8.426 -16.927 1.00 76.12 199 PRO A C 1
ATOM 1607 O O . PRO A 1 199 ? 15.913 -7.269 -17.287 1.00 76.12 199 PRO A O 1
ATOM 1610 N N . GLY A 1 200 ? 16.666 -9.342 -16.779 1.00 63.25 200 GLY A N 1
ATOM 1611 C CA . GLY A 1 200 ? 18.071 -9.231 -17.220 1.00 63.25 200 GLY A CA 1
ATOM 1612 C C . GLY A 1 200 ? 19.079 -8.630 -16.218 1.00 63.25 200 GLY A C 1
ATOM 1613 O O . GLY A 1 200 ? 18.705 -7.953 -15.266 1.00 63.25 200 GLY A O 1
ATOM 1614 N N . ASP A 1 201 ? 20.400 -8.789 -16.383 1.00 46.62 201 ASP A N 1
ATOM 1615 C CA . ASP A 1 201 ? 21.194 -9.913 -16.924 1.00 46.62 201 ASP A CA 1
ATOM 1616 C C . ASP A 1 201 ? 22.687 -9.661 -16.592 1.00 46.62 201 ASP A C 1
ATOM 1618 O O . ASP A 1 201 ? 23.444 -9.093 -17.375 1.00 46.62 201 ASP A O 1
ATOM 1622 N N . ALA A 1 202 ? 23.123 -10.041 -15.388 1.00 35.22 202 ALA A N 1
ATOM 1623 C CA . ALA A 1 202 ? 24.541 -10.186 -15.047 1.00 35.22 202 ALA A CA 1
ATOM 1624 C C . ALA A 1 202 ? 24.698 -11.117 -13.839 1.00 35.22 202 ALA A C 1
ATOM 1626 O O . ALA A 1 202 ? 24.823 -10.656 -12.713 1.00 35.22 202 ALA A O 1
ATOM 1627 N N . VAL A 1 203 ? 24.673 -12.432 -14.087 1.00 34.62 203 VAL A N 1
ATOM 1628 C CA . VAL A 1 203 ? 25.370 -13.479 -13.301 1.00 34.62 203 VAL A CA 1
ATOM 1629 C C . VAL A 1 203 ? 25.337 -13.295 -11.770 1.00 34.62 203 VAL A C 1
ATOM 1631 O O . VAL A 1 203 ? 26.309 -13.540 -11.064 1.00 34.62 203 VAL A O 1
ATOM 1634 N N . VAL A 1 204 ? 24.177 -12.908 -11.251 1.00 28.98 204 VAL A N 1
ATOM 1635 C CA . VAL A 1 204 ? 23.699 -13.213 -9.906 1.00 28.98 204 VAL A CA 1
ATOM 1636 C C . VAL A 1 204 ? 22.217 -13.511 -10.095 1.00 28.98 204 VAL A C 1
ATOM 1638 O O . VAL A 1 204 ? 21.486 -12.704 -10.658 1.00 28.98 204 VAL A O 1
ATOM 1641 N N . GLU A 1 205 ? 21.802 -14.709 -9.699 1.00 29.94 205 GLU A N 1
ATOM 1642 C CA . GLU A 1 205 ? 20.493 -15.347 -9.910 1.00 29.94 205 GLU A CA 1
ATOM 1643 C C . GLU A 1 205 ? 19.304 -14.649 -9.211 1.00 29.94 205 GLU A C 1
ATOM 1645 O O . GLU A 1 205 ? 18.428 -15.299 -8.647 1.00 29.94 205 GLU A O 1
ATOM 1650 N N . ALA A 1 206 ? 19.238 -13.323 -9.215 1.00 31.08 206 ALA A N 1
ATOM 1651 C CA . ALA A 1 206 ? 18.159 -12.574 -8.597 1.00 31.08 206 ALA A CA 1
ATOM 1652 C C . ALA A 1 206 ? 17.781 -11.403 -9.502 1.00 31.08 206 ALA A C 1
ATOM 1654 O O . ALA A 1 206 ? 18.479 -10.392 -9.534 1.00 31.08 206 ALA A O 1
ATOM 1655 N N . GLY A 1 207 ? 16.651 -11.516 -10.210 1.00 43.72 207 GLY A N 1
ATOM 1656 C CA . GLY A 1 207 ? 15.959 -10.323 -10.697 1.00 43.72 207 GLY A CA 1
ATOM 1657 C C . GLY A 1 207 ? 15.818 -9.352 -9.525 1.00 43.72 207 GLY A C 1
ATOM 1658 O O . GLY A 1 207 ? 15.496 -9.785 -8.424 1.00 43.72 207 GLY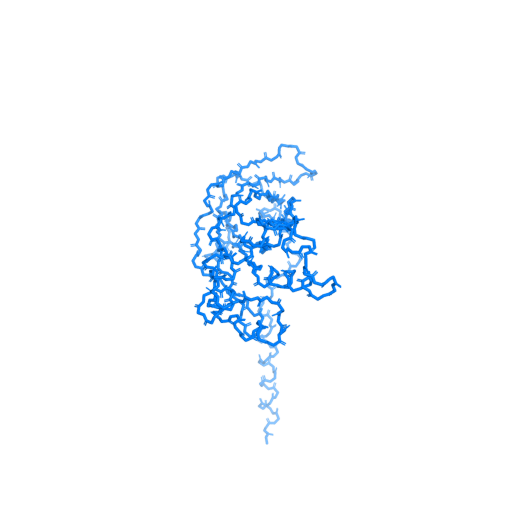 A O 1
ATOM 1659 N N . TYR A 1 208 ? 16.160 -8.080 -9.708 1.00 48.34 208 TYR A N 1
ATOM 1660 C CA . TYR A 1 208 ? 16.285 -7.128 -8.603 1.00 48.34 208 TYR A CA 1
ATOM 1661 C C . TYR A 1 208 ? 14.900 -6.640 -8.151 1.00 48.34 208 TYR A C 1
ATOM 1663 O O . TYR A 1 208 ? 14.336 -5.785 -8.838 1.00 48.34 208 TYR A O 1
ATOM 1671 N N . PRO A 1 209 ? 14.343 -7.100 -7.007 1.00 54.66 209 PRO A N 1
ATOM 1672 C CA . PRO A 1 209 ? 13.078 -6.569 -6.529 1.00 54.66 209 PRO A CA 1
ATOM 1673 C C . PRO A 1 209 ? 13.290 -5.129 -6.057 1.00 54.66 209 PRO A C 1
ATOM 1675 O O . PRO A 1 209 ? 13.986 -4.870 -5.066 1.00 54.66 209 PRO A O 1
ATOM 1678 N N . ARG A 1 210 ? 12.685 -4.172 -6.754 1.00 63.94 210 ARG A N 1
ATOM 1679 C CA . ARG A 1 210 ? 12.591 -2.779 -6.304 1.00 63.94 210 ARG A CA 1
ATOM 1680 C C . ARG A 1 210 ? 11.312 -2.611 -5.501 1.00 63.94 210 ARG A C 1
ATOM 1682 O O . ARG A 1 210 ? 10.325 -3.289 -5.756 1.00 63.94 210 ARG A O 1
ATOM 1689 N N . ARG A 1 211 ? 11.372 -1.771 -4.468 1.00 72.00 211 ARG A N 1
ATOM 1690 C CA . ARG A 1 211 ? 10.357 -1.724 -3.412 1.00 72.00 211 ARG A CA 1
ATOM 1691 C C . ARG A 1 211 ? 9.771 -0.330 -3.306 1.00 72.00 211 ARG A C 1
ATOM 1693 O O . ARG A 1 211 ? 10.527 0.638 -3.268 1.00 72.00 211 ARG A O 1
ATOM 1700 N N . TYR A 1 212 ? 8.455 -0.272 -3.182 1.00 68.69 212 TYR A N 1
ATOM 1701 C CA . TYR A 1 212 ? 7.727 0.912 -2.756 1.00 68.69 212 TYR A CA 1
ATOM 1702 C C . TYR A 1 212 ? 6.949 0.567 -1.483 1.00 68.69 212 TYR A C 1
ATOM 1704 O O . TYR A 1 212 ? 6.235 -0.436 -1.450 1.00 68.69 212 TYR A O 1
ATOM 1712 N N . ASP A 1 213 ? 7.130 1.372 -0.435 1.00 73.12 213 ASP A N 1
ATOM 1713 C CA . ASP A 1 213 ? 6.392 1.245 0.824 1.00 73.12 213 ASP A CA 1
ATOM 1714 C C . ASP A 1 213 ? 5.250 2.264 0.814 1.00 73.12 213 ASP A C 1
ATOM 1716 O O . ASP A 1 213 ? 5.499 3.471 0.846 1.00 73.12 213 ASP A O 1
ATOM 1720 N N . GLY A 1 214 ? 4.018 1.766 0.774 1.00 66.44 214 GLY A N 1
ATOM 1721 C CA . GLY A 1 214 ? 2.809 2.572 0.867 1.00 66.44 214 GLY A CA 1
ATOM 1722 C C . GLY A 1 214 ? 2.174 2.480 2.252 1.00 66.44 214 GLY A C 1
ATOM 1723 O O . GLY A 1 214 ? 2.426 1.548 3.023 1.00 66.44 214 GLY A O 1
ATOM 1724 N N . TYR A 1 215 ? 1.330 3.459 2.561 1.00 71.75 215 TYR A N 1
ATOM 1725 C CA . TYR A 1 215 ? 0.541 3.503 3.787 1.00 71.75 215 TYR A CA 1
ATOM 1726 C C . TYR A 1 215 ? -0.925 3.625 3.398 1.00 71.75 215 TYR A C 1
ATOM 1728 O O . TYR A 1 215 ? -1.264 4.407 2.516 1.00 71.75 215 TYR A O 1
ATOM 1736 N N . VAL A 1 216 ? -1.772 2.849 4.058 1.00 68.94 216 VAL A N 1
ATOM 1737 C CA . VAL A 1 216 ? -3.224 2.971 3.995 1.00 68.94 216 VAL A CA 1
ATOM 1738 C C . VAL A 1 216 ? -3.664 3.486 5.341 1.00 68.94 216 VAL A C 1
ATOM 1740 O O . VAL A 1 216 ? -3.385 2.861 6.370 1.00 68.94 216 VAL A O 1
ATOM 1743 N N . ARG A 1 217 ? -4.303 4.646 5.348 1.00 69.44 217 ARG A N 1
ATOM 1744 C CA . ARG A 1 217 ? -4.730 5.287 6.582 1.00 69.44 217 ARG A CA 1
ATOM 1745 C C . ARG A 1 217 ? -6.226 5.067 6.729 1.00 69.44 217 ARG A C 1
ATOM 1747 O O . ARG A 1 217 ? -6.974 5.221 5.779 1.00 69.44 217 ARG A O 1
ATOM 1754 N N . TYR A 1 218 ? -6.667 4.671 7.917 1.00 63.44 218 TYR A N 1
ATOM 1755 C CA . TYR A 1 218 ? -8.088 4.392 8.130 1.00 63.44 218 TYR A CA 1
ATOM 1756 C C . TYR A 1 218 ? -8.911 5.671 8.358 1.00 63.44 218 TYR A C 1
ATOM 1758 O O . TYR A 1 218 ? -10.114 5.675 8.126 1.00 63.44 218 TYR A O 1
ATOM 1766 N N . HIS A 1 219 ? -8.261 6.768 8.766 1.00 58.53 219 HIS A N 1
ATOM 1767 C CA . HIS A 1 219 ? -8.925 8.049 9.031 1.00 58.53 219 HIS A CA 1
ATOM 1768 C C . HIS A 1 219 ? -9.603 8.664 7.796 1.00 58.53 219 HIS A C 1
ATOM 1770 O O . HIS A 1 219 ? -10.649 9.275 7.959 1.00 58.53 219 HIS A O 1
ATOM 1776 N N . SER A 1 220 ? -9.088 8.428 6.585 1.00 56.50 220 SER A N 1
ATOM 1777 C CA . SER A 1 220 ? -9.644 8.969 5.335 1.00 56.50 220 SER A CA 1
ATOM 1778 C C . SER A 1 220 ? -11.051 8.445 5.016 1.00 56.50 220 SER A C 1
ATOM 1780 O O . SER A 1 220 ? -11.866 9.128 4.402 1.00 56.50 220 SER A O 1
ATOM 1782 N N . ARG A 1 221 ? -11.421 7.263 5.534 1.00 59.19 221 ARG A N 1
ATOM 1783 C CA . ARG A 1 221 ? -12.814 6.768 5.498 1.00 59.19 221 ARG A CA 1
ATOM 1784 C C . ARG A 1 221 ? -13.765 7.566 6.396 1.00 59.19 221 ARG A C 1
ATOM 1786 O O . ARG A 1 221 ? -14.982 7.460 6.258 1.00 59.19 221 ARG A O 1
ATOM 1793 N N . PHE A 1 222 ? -13.214 8.334 7.326 1.00 58.53 222 PHE A N 1
ATOM 1794 C CA . PHE A 1 222 ? -13.920 9.053 8.374 1.00 58.53 222 PHE A CA 1
ATOM 1795 C C . PHE A 1 222 ? -13.622 10.547 8.357 1.00 58.53 222 PHE A C 1
ATOM 1797 O O . PHE A 1 222 ? -13.855 11.206 9.362 1.00 58.53 222 PHE A O 1
ATOM 1804 N N . ASP A 1 223 ? -13.207 11.108 7.219 1.00 52.28 223 ASP A N 1
ATOM 1805 C CA . ASP A 1 223 ? -12.966 12.552 7.044 1.00 52.28 223 ASP A CA 1
ATOM 1806 C C . ASP A 1 223 ? -14.199 13.434 7.349 1.00 52.28 223 ASP A C 1
ATOM 1808 O O . ASP A 1 223 ? -14.139 14.662 7.329 1.00 52.28 223 ASP A O 1
ATOM 1812 N N . HIS A 1 224 ? -15.354 12.812 7.599 1.00 46.22 224 HIS A N 1
ATOM 1813 C CA . HIS A 1 224 ? -16.597 13.447 8.031 1.00 46.22 224 HIS A CA 1
ATOM 1814 C C . HIS A 1 224 ? -16.783 13.476 9.555 1.00 46.22 224 HIS A C 1
ATOM 1816 O O . HIS A 1 224 ? -17.731 14.101 10.029 1.00 46.22 224 HIS A O 1
ATOM 1822 N N . ILE A 1 225 ? -15.924 12.793 10.314 1.00 46.69 225 ILE A N 1
ATOM 1823 C CA . ILE A 1 225 ? -15.889 12.848 11.770 1.00 46.69 225 ILE A CA 1
ATOM 1824 C C . ILE A 1 225 ? -14.974 14.027 12.159 1.00 46.69 225 ILE A C 1
ATOM 1826 O O . ILE A 1 225 ? -13.799 14.003 11.795 1.00 46.69 225 ILE A O 1
ATOM 1830 N N . PRO A 1 226 ? -15.509 15.075 12.812 1.00 44.00 226 PRO A N 1
ATOM 1831 C CA . PRO A 1 226 ? -14.776 16.306 13.112 1.00 44.00 226 PRO A CA 1
ATOM 1832 C C . PRO A 1 226 ? -13.712 16.168 14.206 1.00 44.00 226 PRO A C 1
ATOM 1834 O O . PRO A 1 226 ? -13.832 15.266 15.071 1.00 44.00 226 PRO A O 1
#

Secondary structure (DSSP, 8-state):
--HHHHHHHHHHHHHTT-S--S--TT---TTSEEEEEEEES-S---TT-EEEEEEEEEES---GGG-EEEEESEEEEPTTS-EEEES-EE-TT-EEEEETT-GGG-EEEEEEEEPPTTHHHH-TTS-S--HHHHHHTT--S--TT--TTT-HHHHHHHHHHHHT-HHHHHTS-TTSHHHHHHHHHHHT-EEEEEEEE----SSSS----EEEEEEE-SGGGGTT--

Foldseek 3Di:
DDPVVVVVVVVVVVVVPPPDPVPPVPDPDLQDKDWDDKDWPDQAAAAFDKTKIKTKIAHHDDDPVQKFKKKFLEWDQDPVRDTDGPDIDGQPPKDKDWDPPDPDRMTMIIIIGHHHNCSLQPYPLADQACPVVCVVLVAPDPCVVADRGGGPVSLVVVLVVCLVPQVVLVPGPPDRVLVVSVVSQQSSKTKMKMWMFGDDDDPDPDRDTDIDIGIHTNCVVRVVRD

Organism: NCBI:txid1313304